Protein AF-A0A9P4MHH1-F1 (afdb_monomer)

Mean predicted aligned error: 6.47 Å

Structure (mmCIF, N/CA/C/O backbone):
data_AF-A0A9P4MHH1-F1
#
_entry.id   AF-A0A9P4MHH1-F1
#
loop_
_atom_site.group_PDB
_atom_site.id
_atom_site.type_symbol
_atom_site.label_atom_id
_atom_site.label_alt_id
_atom_site.label_comp_id
_atom_site.label_asym_id
_atom_site.label_entity_id
_atom_site.label_seq_id
_atom_site.pdbx_PDB_ins_code
_atom_site.Cartn_x
_atom_site.Cartn_y
_atom_site.Cartn_z
_atom_site.occupancy
_atom_site.B_iso_or_equiv
_atom_site.auth_seq_id
_atom_site.auth_comp_id
_atom_site.auth_asym_id
_atom_site.auth_atom_id
_atom_site.pdbx_PDB_model_num
ATOM 1 N N . MET A 1 1 ? 29.525 2.527 -22.184 1.00 48.50 1 MET A N 1
ATOM 2 C CA . MET A 1 1 ? 29.514 3.447 -21.026 1.00 48.50 1 MET A CA 1
ATOM 3 C C . MET A 1 1 ? 28.821 2.743 -19.872 1.00 48.50 1 MET A C 1
ATOM 5 O O . MET A 1 1 ? 27.748 2.197 -20.100 1.00 48.50 1 MET A O 1
ATOM 9 N N . ALA A 1 2 ? 29.435 2.686 -18.688 1.00 67.06 2 ALA A N 1
ATOM 10 C CA . ALA A 1 2 ? 28.769 2.149 -17.503 1.00 67.06 2 ALA A CA 1
ATOM 11 C C . ALA A 1 2 ? 27.578 3.050 -17.140 1.00 67.06 2 ALA A C 1
ATOM 13 O O . ALA A 1 2 ? 27.697 4.274 -17.161 1.00 67.06 2 ALA A O 1
ATOM 14 N N . GLU A 1 3 ? 26.418 2.456 -16.872 1.00 74.56 3 GLU A N 1
ATOM 15 C CA . GLU A 1 3 ? 25.237 3.205 -16.444 1.00 74.56 3 GLU A CA 1
ATOM 16 C C . GLU A 1 3 ? 25.478 3.774 -15.039 1.00 74.56 3 GLU A C 1
ATOM 18 O O . GLU A 1 3 ? 25.952 3.048 -14.162 1.00 74.56 3 GLU A O 1
ATOM 23 N N . SER A 1 4 ? 25.179 5.061 -14.829 1.00 86.69 4 SER A N 1
ATOM 24 C CA . SER A 1 4 ? 25.420 5.716 -13.540 1.00 86.69 4 SER A CA 1
ATOM 25 C C . SER A 1 4 ? 24.615 5.056 -12.421 1.00 86.69 4 SER A C 1
ATOM 27 O O . SER A 1 4 ? 23.514 4.544 -12.639 1.00 86.69 4 SER A O 1
ATOM 29 N N . ILE A 1 5 ? 25.145 5.102 -11.199 1.00 86.81 5 ILE A N 1
ATOM 30 C CA . ILE A 1 5 ? 24.489 4.502 -10.032 1.00 86.81 5 ILE A CA 1
ATOM 31 C C . ILE A 1 5 ? 23.071 5.052 -9.822 1.00 86.81 5 ILE A C 1
ATOM 33 O O . ILE A 1 5 ? 22.152 4.294 -9.535 1.00 86.81 5 ILE A O 1
ATOM 37 N N . GLY A 1 6 ? 22.855 6.347 -10.084 1.00 85.81 6 GLY A N 1
ATOM 38 C CA . GLY A 1 6 ? 21.534 6.972 -9.988 1.00 85.81 6 GLY A CA 1
ATOM 39 C C . GLY A 1 6 ? 20.506 6.367 -10.949 1.00 85.81 6 GLY A C 1
ATOM 40 O O . GLY A 1 6 ? 19.352 6.178 -10.579 1.00 85.81 6 GLY A O 1
ATOM 41 N N . LEU A 1 7 ? 20.919 5.990 -12.161 1.00 84.81 7 LEU A N 1
ATOM 42 C CA . LEU A 1 7 ? 20.032 5.347 -13.134 1.00 84.81 7 LEU A CA 1
ATOM 43 C C . LEU A 1 7 ? 19.712 3.898 -12.762 1.00 84.81 7 LEU A C 1
ATOM 45 O O . LEU A 1 7 ? 18.592 3.441 -12.987 1.00 84.81 7 LEU A O 1
ATOM 49 N N . GLN A 1 8 ? 20.666 3.189 -12.159 1.00 86.50 8 GLN A N 1
ATOM 50 C CA . GLN A 1 8 ? 20.427 1.849 -11.622 1.00 86.50 8 GLN A CA 1
ATOM 51 C C . GLN A 1 8 ? 19.454 1.897 -10.436 1.00 86.50 8 GLN A C 1
ATOM 53 O O . GLN A 1 8 ? 18.507 1.116 -10.387 1.00 86.50 8 GLN A O 1
ATOM 58 N N . LEU A 1 9 ? 19.618 2.869 -9.533 1.00 88.25 9 LEU A N 1
ATOM 59 C CA . LEU A 1 9 ? 18.693 3.086 -8.419 1.00 88.25 9 LEU A CA 1
ATOM 60 C C . LEU A 1 9 ? 17.287 3.446 -8.910 1.00 88.25 9 LEU A C 1
ATOM 62 O O . LEU A 1 9 ? 16.313 2.879 -8.424 1.00 88.25 9 LEU A O 1
ATOM 66 N N . LEU A 1 10 ? 17.165 4.310 -9.924 1.00 89.31 10 LEU A N 1
ATOM 67 C CA . LEU A 1 10 ? 15.868 4.671 -10.504 1.00 89.31 10 LEU A CA 1
ATOM 68 C C . LEU A 1 10 ? 15.141 3.464 -11.124 1.00 89.31 10 LEU A C 1
ATOM 70 O O . LEU A 1 10 ? 13.918 3.383 -11.042 1.00 89.31 10 LEU A O 1
ATOM 74 N N . LYS A 1 11 ? 15.872 2.496 -11.697 1.00 91.19 11 LYS A N 1
ATOM 75 C CA . LYS A 1 11 ? 15.290 1.238 -12.202 1.00 91.19 11 LYS A CA 1
ATOM 76 C C . LYS A 1 11 ? 14.674 0.380 -11.109 1.00 91.19 11 LYS A C 1
ATOM 78 O O . LYS A 1 11 ? 13.638 -0.242 -11.342 1.00 91.19 11 LYS A O 1
ATOM 83 N N . LEU A 1 12 ? 15.312 0.334 -9.947 1.00 95.50 12 LEU A N 1
ATOM 84 C CA . LEU A 1 12 ? 14.878 -0.501 -8.833 1.00 95.50 12 LEU A CA 1
ATOM 85 C C . LEU A 1 12 ? 13.866 0.206 -7.931 1.00 95.50 12 LEU A C 1
ATOM 87 O O . LEU A 1 12 ? 13.114 -0.465 -7.233 1.00 95.50 12 LEU A O 1
ATOM 91 N N . MET A 1 13 ? 13.801 1.537 -7.967 1.00 95.75 13 MET A N 1
ATOM 92 C CA . MET A 1 13 ? 12.965 2.323 -7.060 1.00 95.75 13 MET A CA 1
ATOM 93 C C . MET A 1 13 ? 11.474 1.936 -7.063 1.00 95.75 13 MET A C 1
ATOM 95 O O . MET A 1 13 ? 10.921 1.789 -5.970 1.00 95.75 13 MET A O 1
ATOM 99 N N . PRO A 1 14 ? 10.813 1.689 -8.216 1.00 96.94 14 PRO A N 1
ATOM 100 C CA . PRO A 1 14 ? 9.412 1.264 -8.218 1.00 96.94 14 PRO A CA 1
ATOM 101 C C . PRO A 1 14 ? 9.213 -0.086 -7.522 1.00 96.94 14 PRO A C 1
ATOM 103 O O . PRO A 1 14 ? 8.252 -0.269 -6.783 1.00 96.94 14 PRO A O 1
ATOM 106 N N . LEU A 1 15 ? 10.159 -1.015 -7.706 1.00 97.94 15 LEU A N 1
ATOM 107 C CA . LEU A 1 15 ? 10.136 -2.319 -7.048 1.00 97.94 15 LEU A CA 1
ATOM 108 C C . LEU A 1 15 ? 10.360 -2.174 -5.541 1.00 97.94 15 LEU A C 1
ATOM 110 O O . LEU A 1 15 ? 9.550 -2.665 -4.769 1.00 97.94 15 LEU A O 1
ATOM 114 N N . ILE A 1 16 ? 11.417 -1.468 -5.124 1.00 96.75 16 ILE A N 1
ATOM 115 C CA . ILE A 1 16 ? 11.758 -1.278 -3.705 1.00 96.75 16 ILE A CA 1
ATOM 116 C C . ILE A 1 16 ? 10.587 -0.638 -2.957 1.00 96.75 16 ILE A C 1
ATOM 118 O O . ILE A 1 16 ? 10.146 -1.158 -1.936 1.00 96.75 16 ILE A O 1
ATOM 122 N N . SER A 1 17 ? 10.053 0.464 -3.483 1.00 96.50 17 SER A N 1
ATOM 123 C CA . SER A 1 17 ? 8.935 1.167 -2.849 1.00 96.50 17 SER A CA 1
ATOM 124 C C . SER A 1 17 ? 7.648 0.333 -2.835 1.00 96.50 17 SER A C 1
ATOM 126 O O . SER A 1 17 ? 6.951 0.316 -1.823 1.00 96.50 17 SER A O 1
ATOM 128 N N . SER A 1 18 ? 7.365 -0.441 -3.889 1.00 97.31 18 SER A N 1
ATOM 129 C CA . SER A 1 18 ? 6.238 -1.382 -3.893 1.00 97.31 18 SER A CA 1
ATOM 130 C C . SER A 1 18 ? 6.411 -2.529 -2.891 1.00 97.31 18 SER A C 1
ATOM 132 O O . SER A 1 18 ? 5.425 -2.946 -2.291 1.00 97.31 18 SER A O 1
ATOM 134 N N . THR A 1 19 ? 7.634 -3.024 -2.674 1.00 97.75 19 THR A N 1
ATOM 135 C CA . THR A 1 19 ? 7.933 -4.025 -1.636 1.00 97.75 19 THR A CA 1
ATOM 136 C C . THR A 1 19 ? 7.676 -3.461 -0.244 1.00 97.75 19 THR A C 1
ATOM 138 O O . THR A 1 19 ? 7.029 -4.116 0.566 1.00 97.75 19 THR A O 1
ATOM 141 N N . VAL A 1 20 ? 8.141 -2.236 0.029 1.00 96.06 20 VAL A N 1
ATOM 142 C CA . VAL A 1 20 ? 7.897 -1.559 1.314 1.00 96.06 20 VAL A CA 1
ATOM 143 C C . VAL A 1 20 ? 6.396 -1.380 1.554 1.00 96.06 20 VAL A C 1
ATOM 145 O O . VAL A 1 20 ? 5.923 -1.654 2.653 1.00 96.06 20 VAL A O 1
ATOM 148 N N . ASN A 1 21 ? 5.629 -0.996 0.529 1.00 95.56 21 ASN A N 1
ATOM 149 C CA . ASN A 1 21 ? 4.173 -0.875 0.646 1.00 95.56 21 ASN A CA 1
ATOM 150 C C . ASN A 1 21 ? 3.485 -2.223 0.910 1.00 95.56 21 ASN A C 1
ATOM 152 O O . ASN A 1 21 ? 2.554 -2.272 1.709 1.00 95.56 21 ASN A O 1
ATOM 156 N N . LEU A 1 22 ? 3.941 -3.317 0.289 1.00 96.31 22 LEU A N 1
ATOM 157 C CA . LEU A 1 22 ? 3.415 -4.657 0.576 1.00 96.31 22 LEU A CA 1
ATOM 158 C C . LEU A 1 22 ? 3.752 -5.128 1.990 1.00 96.31 22 LEU A C 1
ATOM 160 O O . LEU A 1 22 ? 2.892 -5.704 2.652 1.00 96.31 22 LEU A O 1
ATOM 164 N N . GLN A 1 23 ? 4.974 -4.867 2.462 1.00 96.69 23 GLN A N 1
ATOM 165 C CA . GLN A 1 23 ? 5.347 -5.170 3.841 1.00 96.69 23 GLN A CA 1
ATOM 166 C C . GLN A 1 23 ? 4.447 -4.406 4.811 1.00 96.69 23 GLN A C 1
ATOM 168 O O . GLN A 1 23 ? 3.854 -5.012 5.694 1.00 96.69 23 GLN A O 1
ATOM 173 N N . PHE A 1 24 ? 4.264 -3.103 4.586 1.00 94.38 24 PHE A N 1
ATOM 174 C CA . PHE A 1 24 ? 3.372 -2.285 5.401 1.00 94.38 24 PHE A CA 1
ATOM 175 C C . PHE A 1 24 ? 1.932 -2.817 5.389 1.00 94.38 24 PHE A C 1
ATOM 177 O O . PHE A 1 24 ? 1.316 -2.942 6.442 1.00 94.38 24 PHE A O 1
ATOM 184 N N . ALA A 1 25 ? 1.418 -3.219 4.222 1.00 94.75 25 ALA A N 1
ATOM 185 C CA . ALA A 1 25 ? 0.093 -3.821 4.119 1.00 94.75 25 ALA A CA 1
ATOM 186 C C . ALA A 1 25 ? -0.018 -5.148 4.896 1.00 94.75 25 ALA A C 1
ATOM 188 O O . ALA A 1 25 ? -1.058 -5.418 5.497 1.00 94.75 25 ALA A O 1
ATOM 189 N N . SER A 1 26 ? 1.038 -5.965 4.907 1.00 96.50 26 SER A N 1
ATOM 190 C CA . SER A 1 26 ? 1.114 -7.201 5.697 1.00 96.50 26 SER A CA 1
ATOM 191 C C . SER A 1 26 ? 1.162 -6.922 7.203 1.00 96.50 26 SER A C 1
ATOM 193 O O . SER A 1 26 ? 0.499 -7.606 7.985 1.00 96.50 26 SER A O 1
ATOM 195 N N . ASP A 1 27 ? 1.915 -5.906 7.619 1.00 95.44 27 ASP A N 1
ATOM 196 C CA . ASP A 1 27 ? 2.00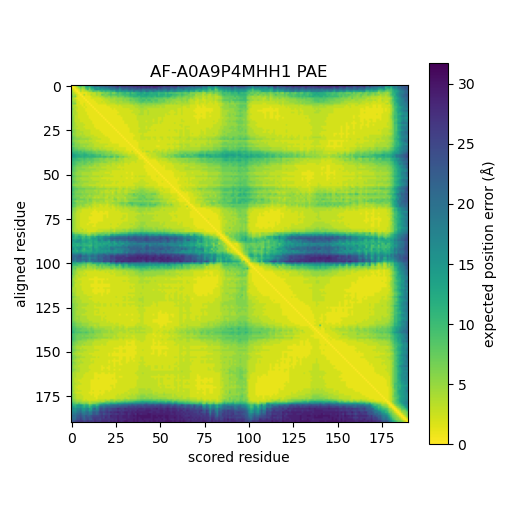1 -5.485 9.020 1.00 95.44 27 ASP A CA 1
ATOM 197 C C . ASP A 1 27 ? 0.649 -4.952 9.511 1.00 95.44 27 ASP A C 1
ATOM 199 O O . ASP A 1 27 ? 0.195 -5.299 10.600 1.00 95.44 27 ASP A O 1
ATOM 203 N N . GLU A 1 28 ? -0.048 -4.174 8.679 1.00 95.25 28 GLU A N 1
ATOM 204 C CA . GLU A 1 28 ? -1.404 -3.713 8.964 1.00 95.25 28 GLU A CA 1
ATOM 205 C C . GLU A 1 28 ? -2.374 -4.882 9.174 1.00 95.25 28 GLU A C 1
ATOM 207 O O . GLU A 1 28 ? -3.130 -4.871 10.141 1.00 95.25 28 GLU A O 1
ATOM 212 N N . ILE A 1 29 ? -2.332 -5.928 8.341 1.00 96.19 29 ILE A N 1
ATOM 213 C CA . ILE A 1 29 ? -3.179 -7.113 8.556 1.00 96.19 29 ILE A CA 1
ATOM 214 C C . ILE A 1 29 ? -2.914 -7.711 9.940 1.00 96.19 29 ILE A C 1
ATOM 216 O O . ILE A 1 29 ? -3.864 -7.966 10.677 1.00 96.19 29 ILE A O 1
ATOM 220 N N . GLN A 1 30 ? -1.650 -7.889 10.323 1.00 95.00 30 GLN A N 1
ATOM 221 C CA . GLN A 1 30 ? -1.293 -8.472 11.619 1.00 95.00 30 GLN A CA 1
ATOM 222 C C . GLN A 1 30 ? -1.762 -7.604 12.794 1.00 95.00 30 GLN A C 1
ATOM 224 O O . GLN A 1 30 ? -2.404 -8.104 13.717 1.00 95.00 30 GLN A O 1
ATOM 229 N N . PHE A 1 31 ? -1.493 -6.296 12.756 1.00 94.12 31 PHE A N 1
ATOM 230 C CA . PHE A 1 31 ? -1.861 -5.396 13.850 1.00 94.12 31 PHE A CA 1
ATOM 231 C C . PHE A 1 31 ? -3.370 -5.202 13.973 1.00 94.12 31 PHE A C 1
ATOM 233 O O . PHE A 1 31 ? -3.893 -5.150 15.086 1.00 94.12 31 PHE A O 1
ATOM 240 N N . PHE A 1 32 ? -4.080 -5.089 12.850 1.00 96.25 32 PHE A N 1
ATOM 241 C CA . PHE A 1 32 ? -5.515 -4.835 12.872 1.00 96.25 32 PHE A CA 1
ATOM 242 C C . PHE A 1 32 ? -6.336 -6.094 13.168 1.00 96.25 32 PHE A C 1
ATOM 244 O O . PHE A 1 32 ? -7.354 -5.983 13.850 1.00 96.25 32 PHE A O 1
ATOM 251 N N . SER A 1 33 ? -5.888 -7.284 12.750 1.00 96.75 33 SER A N 1
ATOM 252 C CA . SER A 1 33 ? -6.610 -8.542 13.030 1.00 96.75 33 SER A CA 1
ATOM 253 C C . SER A 1 33 ? -6.682 -8.846 14.529 1.00 96.75 33 SER A C 1
ATOM 255 O O . SER A 1 33 ? -7.711 -9.313 15.018 1.00 96.75 33 SER A O 1
ATOM 257 N N . ALA A 1 34 ? -5.663 -8.444 15.297 1.00 95.00 34 ALA A N 1
ATOM 258 C CA . ALA A 1 34 ? -5.677 -8.561 16.754 1.00 95.00 34 ALA A CA 1
ATOM 259 C C . ALA A 1 34 ? -6.861 -7.820 17.410 1.00 95.00 34 ALA A C 1
ATOM 261 O O . ALA A 1 34 ? -7.334 -8.241 18.462 1.00 95.00 34 ALA A O 1
ATOM 262 N N . TRP A 1 35 ? -7.388 -6.751 16.796 1.00 95.50 35 TRP A N 1
ATOM 263 C CA . TRP A 1 35 ? -8.571 -6.047 17.309 1.00 95.50 35 TRP A CA 1
ATOM 264 C C . TRP A 1 35 ? -9.884 -6.798 17.049 1.00 95.50 35 TRP A C 1
ATOM 266 O O . TRP A 1 35 ? -10.864 -6.579 17.761 1.00 95.50 35 TRP A O 1
ATOM 276 N N . THR A 1 36 ? -9.927 -7.663 16.037 1.00 94.62 36 THR A N 1
ATOM 277 C CA . THR A 1 36 ? -11.133 -8.413 15.650 1.00 94.62 36 THR A CA 1
ATOM 278 C C . THR A 1 36 ? -11.181 -9.819 16.233 1.00 94.62 36 THR A C 1
ATOM 280 O O . THR A 1 36 ? -12.258 -10.393 16.344 1.00 94.62 36 THR A O 1
ATOM 283 N N . GLU A 1 37 ? -10.032 -10.364 16.627 1.00 93.69 37 GLU A N 1
ATOM 284 C CA . GLU A 1 37 ? -9.895 -11.724 17.165 1.00 93.69 37 GLU A CA 1
ATOM 285 C C . GLU A 1 37 ? -10.015 -11.788 18.698 1.00 93.69 37 GLU A C 1
ATOM 287 O O . GLU A 1 37 ? -9.927 -12.862 19.292 1.00 93.69 37 GLU A O 1
ATOM 292 N N . MET A 1 38 ? -10.221 -10.648 19.365 1.00 92.69 38 MET A N 1
ATOM 293 C CA . MET A 1 38 ? -10.363 -10.612 20.821 1.00 92.69 38 MET A CA 1
ATOM 294 C C . MET A 1 38 ? -11.623 -11.343 21.315 1.00 92.69 38 MET A C 1
ATOM 296 O O . MET A 1 38 ? -12.678 -11.254 20.682 1.00 92.69 38 MET A O 1
ATOM 300 N N . PRO A 1 39 ? -11.559 -11.965 22.509 1.00 92.38 39 PRO A N 1
ATOM 301 C CA . PRO A 1 39 ? -12.731 -12.492 23.200 1.00 92.38 39 PRO A CA 1
ATOM 302 C C . PRO A 1 39 ? -13.837 -11.442 23.394 1.00 92.38 39 PRO A C 1
ATOM 304 O O . PRO A 1 39 ? -13.567 -10.265 23.653 1.00 92.38 39 PRO A O 1
ATOM 307 N N . GLN A 1 40 ? -15.097 -11.882 23.311 1.00 86.38 40 GLN A N 1
ATOM 308 C CA . GLN A 1 40 ? -16.274 -11.003 23.337 1.00 86.38 40 GLN A CA 1
ATOM 309 C C . GLN A 1 40 ? -16.388 -10.169 24.627 1.00 86.38 40 GLN A C 1
ATOM 311 O O . GLN A 1 40 ? -16.849 -9.026 24.598 1.00 86.38 40 GLN A O 1
ATOM 316 N N . ASP A 1 41 ? -15.932 -10.705 25.760 1.00 90.25 41 ASP A N 1
ATOM 317 C CA . ASP A 1 41 ? -15.900 -10.018 27.057 1.00 90.25 41 ASP A CA 1
ATOM 318 C C . ASP A 1 41 ? -14.896 -8.849 27.092 1.00 90.25 41 ASP A C 1
ATOM 320 O O . ASP A 1 41 ? -15.052 -7.916 27.884 1.00 90.25 41 ASP A O 1
ATOM 324 N N . GLN A 1 42 ? -13.896 -8.846 26.205 1.00 92.38 42 GLN A N 1
ATOM 325 C CA . GLN A 1 42 ? -12.913 -7.765 26.078 1.00 92.38 42 GLN A CA 1
ATOM 326 C C . GLN A 1 42 ? -13.302 -6.724 25.020 1.00 92.38 42 GLN A C 1
ATOM 328 O O . GLN A 1 42 ? -12.817 -5.589 25.074 1.00 92.38 42 GLN A O 1
ATOM 333 N N . THR A 1 43 ? -14.217 -7.048 24.098 1.00 90.31 43 THR A N 1
ATOM 334 C CA . THR A 1 43 ? -14.641 -6.146 23.013 1.00 90.31 43 THR A CA 1
ATOM 335 C C . THR A 1 43 ? -15.155 -4.806 23.541 1.00 90.31 43 THR A C 1
ATOM 337 O O . THR A 1 43 ? -14.825 -3.758 22.990 1.00 90.31 43 THR A O 1
ATOM 340 N N . ALA A 1 44 ? -15.905 -4.802 24.648 1.00 91.38 44 ALA A N 1
ATOM 341 C CA . ALA A 1 44 ? -16.416 -3.566 25.246 1.00 91.38 44 ALA A CA 1
ATOM 342 C C . ALA A 1 44 ? -15.290 -2.610 25.683 1.00 91.38 44 ALA A C 1
ATOM 344 O O . ALA A 1 44 ? -15.387 -1.401 25.470 1.00 91.38 44 ALA A O 1
ATOM 345 N N . LYS A 1 45 ? -14.196 -3.143 26.245 1.00 93.50 45 LYS A N 1
ATOM 346 C CA . LYS A 1 45 ? -13.014 -2.350 26.621 1.00 93.50 45 LYS A CA 1
ATOM 347 C C . LYS A 1 45 ? -12.239 -1.904 25.385 1.00 93.50 45 LYS A C 1
ATOM 349 O O . LYS A 1 45 ? -11.855 -0.740 25.289 1.00 93.50 45 LYS A O 1
ATOM 354 N N . ALA A 1 46 ? -12.062 -2.799 24.416 1.00 94.56 46 ALA A N 1
ATOM 355 C CA . ALA A 1 46 ? -11.379 -2.498 23.164 1.00 94.56 46 ALA A CA 1
ATOM 356 C C . ALA A 1 46 ? -12.034 -1.339 22.403 1.00 94.56 46 ALA A C 1
ATOM 358 O O . ALA A 1 46 ? -11.340 -0.419 21.976 1.00 94.56 46 ALA A O 1
ATOM 359 N N . ARG A 1 47 ? -13.372 -1.320 22.332 1.00 95.69 47 ARG A N 1
ATOM 360 C CA . ARG A 1 47 ? -14.161 -0.231 21.734 1.00 95.69 47 ARG A CA 1
ATOM 361 C C . ARG A 1 47 ? -13.853 1.141 22.342 1.00 95.69 47 ARG A C 1
ATOM 363 O O . ARG A 1 47 ? -13.927 2.147 21.639 1.00 95.69 47 ARG A O 1
ATOM 370 N N . GLN A 1 48 ? -13.483 1.197 23.624 1.00 96.00 48 GLN A N 1
ATOM 371 C CA . GLN A 1 48 ? -13.119 2.448 24.300 1.00 96.00 48 GLN A CA 1
ATOM 372 C C . GLN A 1 48 ? -11.682 2.892 24.010 1.00 96.00 48 GLN A C 1
ATOM 374 O O . GLN A 1 48 ? -11.423 4.091 23.933 1.00 96.00 48 GLN A O 1
ATOM 379 N N . ILE A 1 49 ? -10.761 1.941 23.845 1.00 96.31 49 ILE A N 1
ATOM 380 C CA . ILE A 1 49 ? -9.325 2.204 23.674 1.00 96.31 49 ILE A CA 1
ATOM 381 C C . ILE A 1 49 ? -8.977 2.480 22.206 1.00 96.31 49 ILE A C 1
ATOM 383 O O . ILE A 1 49 ? -8.152 3.355 21.922 1.00 96.31 49 ILE A O 1
ATOM 387 N N . LEU A 1 50 ? -9.623 1.766 21.277 1.00 97.12 50 LEU A N 1
ATOM 388 C CA . LEU A 1 50 ? -9.320 1.803 19.848 1.00 97.12 50 LEU A CA 1
ATOM 389 C C . LEU A 1 50 ? -9.234 3.231 19.280 1.00 97.12 50 LEU A C 1
ATOM 391 O O . LEU A 1 50 ? -8.249 3.501 18.603 1.00 97.12 50 LEU A O 1
ATOM 395 N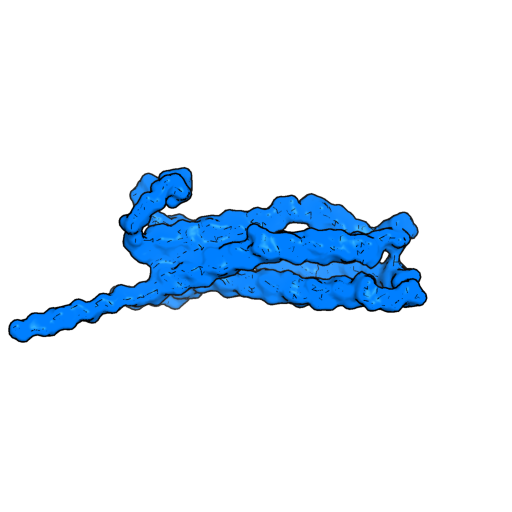 N . PRO A 1 51 ? -10.144 4.183 19.571 1.00 97.50 51 PRO A N 1
ATOM 396 C CA . PRO A 1 51 ? -10.069 5.516 18.968 1.00 97.50 51 PRO A CA 1
ATOM 397 C C . PRO A 1 51 ? -8.801 6.302 19.302 1.00 97.50 51 PRO A C 1
ATOM 399 O O . PRO A 1 51 ? -8.252 7.007 18.450 1.00 97.50 51 PRO A O 1
ATOM 402 N N . TRP A 1 52 ? -8.298 6.158 20.530 1.00 96.69 52 TRP A N 1
ATOM 403 C CA . TRP A 1 52 ? -7.058 6.808 20.948 1.00 96.69 52 TRP A CA 1
ATOM 404 C C . TRP A 1 52 ? -5.835 6.155 20.296 1.00 96.69 52 TRP A C 1
ATOM 406 O O . TRP A 1 52 ? -4.958 6.850 19.769 1.00 96.69 52 TRP A O 1
ATOM 416 N N . TRP A 1 53 ? -5.807 4.818 20.279 1.00 96.31 53 TRP A N 1
ATOM 417 C CA . TRP A 1 53 ? -4.755 4.061 19.602 1.00 96.31 53 TRP A CA 1
ATOM 418 C C . TRP A 1 53 ? -4.738 4.379 18.102 1.00 96.31 53 TRP A C 1
ATOM 420 O O . TRP A 1 53 ? -3.686 4.701 17.552 1.00 96.31 53 TRP A O 1
ATOM 430 N N . MET A 1 54 ? -5.914 4.403 17.470 1.00 96.00 54 MET A N 1
ATOM 431 C CA . MET A 1 54 ? -6.087 4.667 16.047 1.00 96.00 54 MET A CA 1
ATOM 432 C C . MET A 1 54 ? -5.628 6.072 15.677 1.00 96.00 54 MET A C 1
ATOM 434 O O . MET A 1 54 ? -4.889 6.238 14.715 1.00 96.00 54 MET A O 1
ATOM 438 N N . SER A 1 55 ? -6.003 7.087 16.458 1.00 94.69 55 SER A N 1
ATOM 439 C CA . SER A 1 55 ? -5.552 8.466 16.225 1.00 94.69 55 SER A CA 1
ATOM 440 C C . SER A 1 55 ? -4.023 8.581 16.294 1.00 94.69 55 SER A C 1
ATOM 442 O O . SER A 1 55 ? -3.397 9.235 15.459 1.00 94.69 55 SER A O 1
ATOM 444 N N . SER A 1 56 ? -3.402 7.892 17.255 1.00 94.38 56 SER A N 1
ATOM 445 C CA . SER A 1 56 ? -1.943 7.858 17.408 1.00 94.38 56 SER A CA 1
ATOM 446 C C . SER A 1 56 ? -1.249 7.114 16.263 1.00 94.38 56 SER A C 1
ATOM 448 O O . SER A 1 56 ? -0.210 7.563 15.774 1.00 94.38 56 SER A O 1
ATOM 450 N N . TYR A 1 57 ? -1.825 5.994 15.825 1.00 94.38 57 TYR A N 1
ATOM 451 C CA . TYR A 1 57 ? -1.356 5.218 14.683 1.00 94.38 57 TYR A CA 1
ATOM 452 C C . TYR A 1 57 ? -1.465 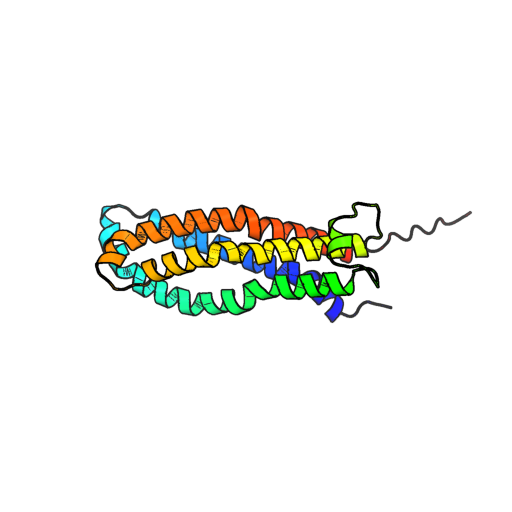6.021 13.378 1.00 94.38 57 TYR A C 1
ATOM 454 O O . TYR A 1 57 ? -0.473 6.152 12.661 1.00 94.38 57 TYR A O 1
ATOM 462 N N . LEU A 1 58 ? -2.623 6.633 13.105 1.00 91.44 58 LEU A N 1
ATOM 463 C CA . LEU A 1 58 ? -2.883 7.406 11.886 1.00 91.44 58 LEU A CA 1
ATOM 464 C C . LEU A 1 58 ? -1.891 8.553 11.704 1.00 91.44 58 LEU A C 1
ATOM 466 O O . LEU A 1 58 ? -1.355 8.718 10.613 1.00 91.44 58 LEU A O 1
ATOM 470 N N . ASN A 1 59 ? -1.569 9.285 12.772 1.00 88.94 59 ASN A N 1
ATOM 471 C CA . ASN A 1 59 ? -0.576 10.362 12.715 1.00 88.94 59 ASN A CA 1
ATOM 472 C C . ASN A 1 59 ? 0.801 9.888 12.221 1.00 88.94 59 ASN A C 1
ATOM 474 O O . ASN A 1 59 ? 1.531 10.652 11.595 1.00 88.94 59 ASN A O 1
ATOM 478 N N . ARG A 1 60 ? 1.156 8.624 12.476 1.00 89.38 60 ARG A N 1
ATOM 479 C CA . ARG A 1 60 ? 2.410 8.017 12.009 1.00 89.38 60 ARG A CA 1
ATOM 480 C C . ARG A 1 60 ? 2.251 7.412 10.616 1.00 89.38 60 ARG A C 1
ATOM 482 O O . ARG A 1 60 ? 3.108 7.614 9.761 1.00 89.38 60 ARG A O 1
ATOM 489 N N . ALA A 1 61 ? 1.138 6.725 10.372 1.00 88.62 61 ALA A N 1
ATOM 490 C CA . ALA A 1 61 ? 0.825 6.099 9.090 1.00 88.62 61 ALA A CA 1
ATOM 491 C C . ALA A 1 61 ? 0.677 7.123 7.949 1.00 88.62 61 ALA A C 1
ATOM 493 O O . ALA A 1 61 ? 0.959 6.804 6.796 1.00 88.62 61 ALA A O 1
ATOM 494 N N . LEU A 1 62 ? 0.316 8.376 8.255 1.00 86.44 62 LEU A N 1
ATOM 495 C CA . LEU A 1 62 ? 0.249 9.459 7.270 1.00 86.44 62 LEU A CA 1
ATOM 496 C C . LEU A 1 62 ? 1.563 9.653 6.505 1.00 86.44 62 LEU A C 1
ATOM 498 O O . LEU A 1 62 ? 1.522 9.895 5.302 1.00 86.44 62 LEU A O 1
ATOM 502 N N . TYR A 1 63 ? 2.723 9.489 7.146 1.00 84.56 63 TYR A N 1
ATOM 503 C CA . TYR A 1 63 ? 4.007 9.587 6.443 1.00 84.56 63 TYR A CA 1
ATOM 504 C C . TYR A 1 63 ? 4.159 8.497 5.377 1.00 84.56 63 TYR A C 1
ATOM 506 O O . TYR A 1 63 ? 4.599 8.783 4.261 1.00 84.56 63 TYR A O 1
ATOM 514 N N . GLN A 1 64 ? 3.729 7.270 5.682 1.00 86.81 64 GLN A N 1
ATOM 515 C CA . GLN A 1 64 ? 3.729 6.170 4.719 1.00 86.81 64 GLN A CA 1
ATOM 516 C C . GLN A 1 64 ? 2.769 6.448 3.556 1.00 86.81 64 GLN A C 1
ATOM 518 O O . GLN A 1 64 ? 3.116 6.213 2.402 1.00 86.81 64 GLN A O 1
ATOM 523 N N . VAL A 1 65 ? 1.588 7.004 3.831 1.00 84.81 65 VAL A N 1
ATOM 524 C CA . VAL A 1 65 ? 0.606 7.358 2.794 1.00 84.81 65 VAL A CA 1
ATOM 525 C C . VAL A 1 65 ? 1.121 8.478 1.888 1.00 84.81 65 VAL A C 1
ATOM 527 O O . VAL A 1 65 ? 0.980 8.390 0.671 1.00 84.81 65 VAL A O 1
ATOM 530 N N . LEU A 1 66 ? 1.733 9.520 2.458 1.00 86.69 66 LEU A N 1
ATOM 531 C CA . LEU A 1 66 ? 2.181 10.701 1.714 1.00 86.69 66 LEU A CA 1
ATOM 532 C C . LEU A 1 66 ? 3.447 10.450 0.889 1.00 86.69 66 LEU A C 1
ATOM 534 O O . LEU A 1 66 ? 3.619 11.066 -0.159 1.00 86.69 66 LEU A O 1
ATOM 538 N N . ILE A 1 67 ? 4.330 9.564 1.353 1.00 84.62 67 ILE A N 1
ATOM 539 C CA . ILE A 1 67 ? 5.624 9.311 0.707 1.00 84.62 67 ILE A CA 1
ATOM 540 C C . ILE A 1 67 ? 5.632 7.947 0.016 1.00 84.62 67 ILE A C 1
ATOM 542 O O . ILE A 1 67 ? 5.984 7.849 -1.158 1.00 84.62 67 ILE A O 1
ATOM 546 N N . GLY A 1 68 ? 5.229 6.894 0.724 1.00 88.31 68 GLY A N 1
ATOM 547 C CA . GLY A 1 68 ? 5.331 5.510 0.264 1.00 88.31 68 GLY A CA 1
ATOM 548 C C . GLY A 1 68 ? 4.409 5.179 -0.907 1.00 88.31 68 GLY A C 1
ATOM 549 O O . GLY A 1 68 ? 4.846 4.517 -1.847 1.00 88.31 68 GLY A O 1
ATOM 550 N N . LEU A 1 69 ? 3.163 5.664 -0.910 1.00 88.69 69 LEU A N 1
ATOM 551 C CA . LEU A 1 69 ? 2.200 5.344 -1.977 1.00 88.69 69 LEU A CA 1
ATOM 552 C C . LEU A 1 69 ? 2.468 6.082 -3.304 1.00 88.69 69 LEU A C 1
ATOM 554 O O . LEU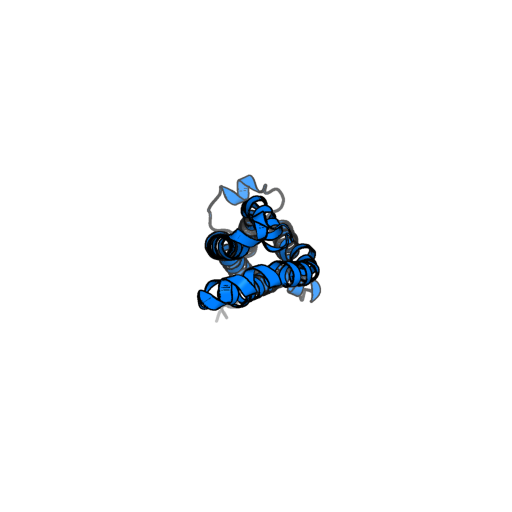 A 1 69 ? 2.383 5.443 -4.356 1.00 88.69 69 LEU A O 1
ATOM 558 N N . PRO A 1 70 ? 2.835 7.382 -3.323 1.00 94.06 70 PRO A N 1
ATOM 559 C CA . PRO A 1 70 ? 3.111 8.078 -4.581 1.00 94.06 70 PRO A CA 1
ATOM 560 C C . PRO A 1 70 ? 4.436 7.667 -5.231 1.00 94.06 70 PRO A C 1
ATOM 562 O O . PRO A 1 70 ? 4.572 7.746 -6.453 1.00 94.06 70 PRO A O 1
ATOM 565 N N . LEU A 1 71 ? 5.418 7.221 -4.442 1.00 95.25 71 LEU A N 1
ATOM 566 C CA . LEU A 1 71 ? 6.764 6.916 -4.926 1.00 95.25 71 LEU A CA 1
ATOM 567 C C . LEU A 1 71 ? 6.826 5.833 -6.027 1.00 95.25 71 LEU A C 1
ATOM 569 O O . LEU A 1 71 ? 7.441 6.112 -7.062 1.00 95.25 71 LEU A O 1
ATOM 573 N N . PRO A 1 72 ? 6.196 4.644 -5.902 1.00 96.19 72 PRO A N 1
ATOM 574 C CA . PRO A 1 72 ? 6.203 3.637 -6.968 1.00 96.19 72 PRO A CA 1
ATOM 575 C C . PRO A 1 72 ? 5.467 4.115 -8.223 1.00 96.19 72 PRO A C 1
ATOM 577 O O . PRO A 1 72 ? 5.865 3.788 -9.342 1.00 96.19 72 PRO A O 1
ATOM 580 N N . ILE A 1 73 ? 4.430 4.943 -8.061 1.00 97.12 73 ILE A N 1
ATOM 581 C CA . ILE A 1 73 ? 3.695 5.536 -9.183 1.00 97.12 73 ILE A CA 1
ATOM 582 C C . ILE A 1 73 ? 4.616 6.491 -9.942 1.00 97.12 73 ILE A C 1
ATOM 584 O O . ILE A 1 73 ? 4.848 6.299 -11.134 1.00 97.12 73 ILE A O 1
ATOM 588 N N . ALA A 1 74 ? 5.185 7.481 -9.250 1.00 96.44 74 ALA A N 1
ATOM 589 C CA . ALA A 1 74 ? 6.022 8.513 -9.854 1.00 96.44 74 ALA A CA 1
ATOM 590 C C . ALA A 1 74 ? 7.273 7.921 -10.516 1.00 96.44 74 ALA A C 1
ATOM 592 O O . ALA A 1 74 ? 7.589 8.236 -11.664 1.00 96.44 74 ALA A O 1
ATOM 593 N N . THR A 1 75 ? 7.965 7.022 -9.817 1.00 96.19 75 THR A N 1
ATOM 594 C CA . THR A 1 75 ? 9.197 6.408 -10.326 1.00 96.19 75 THR A CA 1
ATOM 595 C C . THR A 1 75 ? 8.917 5.401 -11.440 1.00 96.19 75 THR A C 1
ATOM 597 O O . THR A 1 75 ? 9.673 5.347 -12.409 1.00 96.19 75 THR A O 1
ATOM 600 N N . GLY A 1 76 ? 7.804 4.662 -11.378 1.00 96.44 76 GLY A N 1
ATOM 601 C CA . GLY A 1 76 ? 7.375 3.781 -12.464 1.00 96.44 76 GLY A CA 1
ATOM 602 C C . GLY A 1 76 ? 7.003 4.561 -13.729 1.00 96.44 76 GLY A C 1
ATOM 603 O O . GLY A 1 76 ? 7.472 4.229 -14.818 1.00 96.44 76 GLY A O 1
ATOM 604 N N . VAL A 1 77 ? 6.271 5.673 -13.598 1.00 95.38 77 VAL A N 1
ATOM 605 C CA . VAL A 1 77 ? 5.953 6.560 -14.730 1.00 95.38 77 VAL A CA 1
ATOM 606 C C . VAL A 1 77 ? 7.221 7.188 -15.311 1.00 95.38 77 VAL A C 1
ATOM 608 O O . VAL A 1 77 ? 7.383 7.209 -16.532 1.00 95.38 77 VAL A O 1
ATOM 611 N N . ALA A 1 78 ? 8.154 7.641 -14.469 1.00 94.25 78 ALA A N 1
ATOM 612 C CA . ALA A 1 78 ? 9.441 8.164 -14.928 1.00 94.25 78 ALA A CA 1
ATOM 613 C C . ALA A 1 78 ? 10.216 7.119 -15.751 1.00 94.25 78 ALA A C 1
ATOM 615 O O . ALA A 1 78 ? 10.739 7.427 -16.825 1.00 94.25 78 ALA A O 1
ATOM 616 N N . GLN A 1 79 ? 10.224 5.862 -15.301 1.00 93.88 79 GLN A N 1
ATOM 617 C CA . GLN A 1 79 ? 10.857 4.758 -16.018 1.00 93.88 79 GLN A CA 1
ATOM 618 C C . GLN A 1 79 ? 10.139 4.402 -17.321 1.00 93.88 79 GLN A C 1
ATOM 620 O O . GLN A 1 79 ? 10.800 4.158 -18.333 1.00 93.88 79 GLN A O 1
ATOM 625 N N . TYR A 1 80 ? 8.807 4.441 -17.345 1.00 92.50 80 TYR A N 1
ATOM 626 C CA . TYR A 1 80 ? 8.043 4.308 -18.582 1.00 92.50 80 TYR A CA 1
ATOM 627 C C . TYR A 1 80 ? 8.431 5.395 -19.597 1.00 92.50 80 TYR A C 1
ATOM 629 O O . TYR A 1 80 ? 8.770 5.074 -20.736 1.00 92.50 80 TYR A O 1
ATOM 637 N N . ILE A 1 81 ? 8.454 6.668 -19.185 1.00 90.44 81 ILE A N 1
ATOM 638 C CA . ILE A 1 81 ? 8.799 7.802 -20.059 1.00 90.44 81 ILE A CA 1
ATOM 639 C C . ILE A 1 81 ? 10.234 7.689 -20.586 1.00 90.44 81 ILE A C 1
ATOM 641 O O . ILE A 1 81 ? 10.480 8.002 -21.748 1.00 90.44 81 ILE A O 1
ATOM 645 N N . ARG A 1 82 ? 11.174 7.221 -19.759 1.00 89.88 82 ARG A N 1
ATOM 646 C CA . ARG A 1 82 ? 12.577 7.02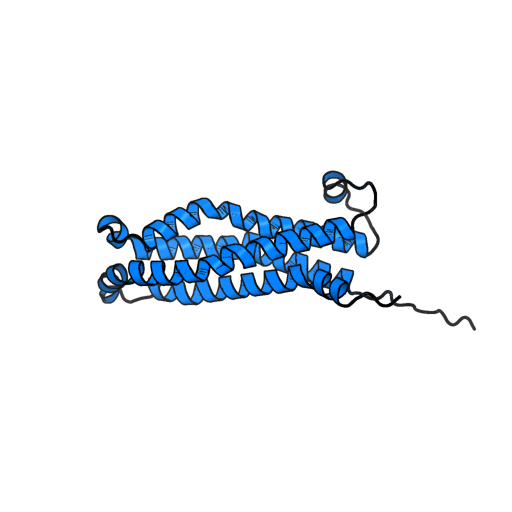9 -20.149 1.00 89.88 82 ARG A CA 1
ATOM 647 C C . ARG A 1 82 ? 12.758 5.907 -21.175 1.00 89.88 82 ARG A C 1
ATOM 649 O O . ARG A 1 82 ? 13.606 6.024 -22.053 1.00 89.88 82 ARG A O 1
ATOM 656 N N . LEU A 1 83 ? 12.028 4.802 -21.021 1.00 87.38 83 LEU A N 1
ATOM 657 C CA . LEU A 1 83 ? 12.248 3.571 -21.790 1.00 87.38 83 LEU A CA 1
ATOM 658 C C . LEU A 1 83 ? 11.306 3.412 -22.995 1.00 87.38 83 LEU A C 1
ATOM 660 O O . LEU A 1 83 ? 11.499 2.505 -23.810 1.00 87.38 83 LEU A O 1
ATOM 664 N N . ARG A 1 84 ? 10.274 4.256 -23.118 1.00 83.56 84 ARG A N 1
ATOM 665 C CA . ARG A 1 84 ? 9.355 4.230 -24.265 1.00 83.56 84 ARG A CA 1
ATOM 666 C C . ARG A 1 84 ? 10.038 4.719 -25.557 1.00 83.56 84 ARG A C 1
ATOM 668 O O . ARG A 1 84 ? 10.912 5.584 -25.496 1.00 83.56 84 ARG A O 1
ATOM 675 N N . PRO A 1 85 ? 9.633 4.210 -26.735 1.00 76.88 85 PRO A N 1
ATOM 676 C CA . PRO A 1 85 ? 10.093 4.738 -28.019 1.00 76.88 85 PRO A CA 1
ATOM 677 C C . PRO A 1 85 ? 9.764 6.228 -28.189 1.00 76.88 85 PRO A C 1
ATOM 679 O O . PRO A 1 85 ? 8.689 6.686 -27.800 1.00 76.88 85 PRO A O 1
ATOM 682 N N . ALA A 1 86 ? 10.655 6.982 -28.836 1.00 71.19 86 ALA A N 1
ATOM 683 C CA . ALA A 1 86 ? 10.364 8.360 -29.223 1.00 71.19 86 ALA A CA 1
ATOM 684 C C . ALA A 1 86 ? 9.135 8.404 -30.153 1.00 71.19 86 ALA A C 1
ATOM 686 O O . ALA A 1 86 ? 9.043 7.633 -31.108 1.00 71.19 86 ALA A O 1
ATOM 687 N N . GLY A 1 87 ? 8.174 9.282 -29.851 1.00 67.12 87 GLY A N 1
ATOM 688 C CA . GLY A 1 87 ? 6.934 9.421 -30.622 1.00 67.12 87 GLY A CA 1
ATOM 689 C C . GLY A 1 87 ? 5.847 8.373 -30.332 1.00 67.12 87 GLY A C 1
ATOM 690 O O . GLY A 1 87 ? 4.802 8.413 -30.981 1.00 67.12 87 GLY A O 1
ATOM 691 N N . SER A 1 88 ? 6.034 7.454 -29.371 1.00 66.44 88 SER A N 1
ATOM 692 C CA . SER A 1 88 ? 4.941 6.583 -28.914 1.00 66.44 88 SER A CA 1
ATOM 693 C C . SER A 1 88 ? 4.013 7.318 -27.939 1.00 66.44 88 SER A C 1
ATOM 695 O O . SER A 1 88 ? 4.449 8.080 -27.074 1.00 66.44 88 SER A O 1
ATOM 697 N N . SER A 1 89 ? 2.704 7.094 -28.079 1.00 68.81 89 SER A N 1
ATOM 698 C CA . SER A 1 89 ? 1.709 7.518 -27.092 1.00 68.81 89 SER A CA 1
ATOM 699 C C . SER A 1 89 ? 1.377 6.364 -26.148 1.00 68.81 89 SER A C 1
ATOM 701 O O . SER A 1 89 ? 1.433 5.195 -26.539 1.00 68.81 89 SER A O 1
ATOM 703 N N . VAL A 1 90 ? 0.962 6.696 -24.922 1.00 68.50 90 VAL A N 1
ATOM 704 C CA . VAL A 1 90 ? 0.489 5.726 -23.914 1.00 68.50 90 VAL A CA 1
ATOM 705 C C . VAL A 1 90 ? -0.575 4.792 -24.502 1.00 68.50 90 VAL A C 1
ATOM 707 O O . VAL A 1 90 ? -0.491 3.576 -24.349 1.00 68.50 90 VAL A O 1
ATOM 710 N N . PHE A 1 91 ? -1.521 5.350 -25.262 1.00 67.50 91 PHE A N 1
ATOM 711 C CA . PHE A 1 91 ? -2.577 4.594 -25.938 1.00 67.50 91 PHE A CA 1
ATOM 712 C C . PHE A 1 91 ? -2.040 3.589 -26.966 1.00 67.50 91 PHE A C 1
ATOM 714 O O . PHE A 1 91 ? -2.466 2.435 -26.978 1.00 67.50 91 PHE A O 1
ATOM 721 N N . ARG A 1 92 ? -1.072 3.986 -27.805 1.00 65.62 92 ARG A N 1
ATOM 722 C CA . ARG A 1 92 ? -0.440 3.068 -28.770 1.00 65.62 92 ARG A CA 1
ATOM 723 C C . ARG A 1 92 ? 0.351 1.962 -28.079 1.00 65.62 92 ARG A C 1
ATOM 725 O O . ARG A 1 92 ? 0.402 0.841 -28.584 1.00 65.62 92 ARG A O 1
ATOM 732 N N . ASP A 1 93 ? 0.985 2.268 -26.951 1.00 64.38 93 ASP A N 1
ATOM 733 C CA . ASP A 1 93 ? 1.784 1.293 -26.217 1.00 64.38 93 ASP A CA 1
ATOM 734 C C . ASP A 1 93 ? 0.932 0.260 -25.479 1.00 64.38 93 ASP A C 1
ATOM 736 O O . ASP A 1 93 ? 1.365 -0.890 -25.414 1.00 64.38 93 ASP A O 1
ATOM 740 N N . LEU A 1 94 ? -0.261 0.637 -25.007 1.00 64.12 94 LEU A N 1
ATOM 741 C CA . LEU A 1 94 ? -1.237 -0.273 -24.398 1.00 64.12 94 LEU A CA 1
ATOM 742 C C . LEU A 1 94 ? -1.934 -1.181 -25.427 1.00 64.12 94 LEU A C 1
ATOM 744 O O . LEU A 1 94 ? -2.139 -2.357 -25.148 1.00 64.12 94 LEU A O 1
ATOM 748 N N . LEU A 1 95 ? -2.270 -0.664 -26.616 1.00 63.38 95 LEU A N 1
ATOM 749 C CA . LEU A 1 95 ? -3.079 -1.391 -27.611 1.00 63.38 95 LEU A CA 1
ATOM 750 C C . LEU A 1 95 ? -2.283 -2.326 -28.537 1.00 63.38 95 LEU A C 1
ATOM 752 O O . LEU A 1 95 ? -2.844 -3.275 -29.077 1.00 63.38 95 LEU A O 1
ATOM 756 N N . LEU A 1 96 ? -0.989 -2.078 -28.761 1.00 59.03 96 LEU A N 1
ATOM 757 C CA . LEU A 1 96 ? -0.208 -2.835 -29.749 1.00 59.03 96 LEU A CA 1
ATOM 758 C C . LEU A 1 96 ? 0.648 -3.928 -29.095 1.00 59.03 96 LEU A C 1
ATOM 760 O O . LEU A 1 96 ? 1.804 -3.692 -28.738 1.00 59.03 96 LEU A O 1
AT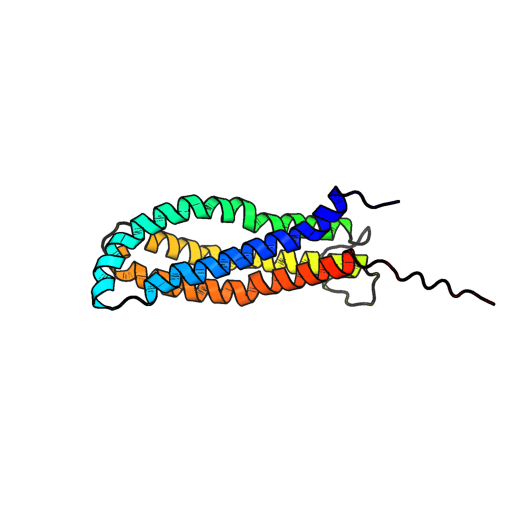OM 764 N N . TYR A 1 97 ? 0.123 -5.145 -28.969 1.00 51.06 97 TYR A N 1
ATOM 765 C CA . TYR A 1 97 ? 0.920 -6.312 -28.574 1.00 51.06 97 TYR A CA 1
ATOM 766 C C . TYR A 1 97 ? 1.806 -6.762 -29.750 1.00 51.06 97 TYR A C 1
ATOM 768 O O . TYR A 1 97 ? 1.315 -7.000 -30.848 1.00 51.06 97 TYR A O 1
ATOM 776 N N . GLY A 1 98 ? 3.122 -6.839 -29.552 1.00 54.34 98 GLY A N 1
ATOM 777 C CA . GLY A 1 98 ? 4.060 -7.269 -30.590 1.00 54.34 98 GLY A CA 1
ATOM 778 C C . GLY A 1 98 ? 5.480 -7.425 -30.041 1.00 54.34 98 GLY A C 1
ATOM 779 O O . GLY A 1 98 ? 5.801 -6.772 -29.040 1.00 54.34 98 GLY A O 1
ATOM 780 N N . PRO A 1 99 ? 6.322 -8.279 -30.656 1.00 49.19 99 PRO A N 1
ATOM 781 C CA . PRO A 1 99 ? 7.696 -8.495 -30.223 1.00 49.19 99 PRO A CA 1
ATOM 782 C C . PRO A 1 99 ? 8.476 -7.189 -30.376 1.00 49.19 99 PRO A C 1
ATOM 784 O O . PRO A 1 99 ? 8.645 -6.653 -31.469 1.00 49.19 99 PRO A O 1
ATOM 787 N N . ARG A 1 100 ? 8.895 -6.638 -29.243 1.00 62.66 100 ARG A N 1
ATOM 788 C CA . ARG A 1 100 ? 9.605 -5.365 -29.136 1.00 62.66 100 ARG A CA 1
ATOM 789 C C . ARG A 1 100 ? 10.858 -5.575 -28.292 1.00 62.66 100 ARG A C 1
ATOM 791 O O . ARG A 1 100 ? 10.909 -6.494 -27.475 1.00 62.66 100 ARG A O 1
ATOM 798 N N . GLY A 1 101 ? 11.869 -4.724 -28.477 1.00 71.38 101 GLY A N 1
ATOM 799 C CA . GLY A 1 101 ? 13.122 -4.803 -27.716 1.00 71.38 101 GLY A CA 1
ATOM 800 C C . GLY A 1 101 ? 12.897 -4.801 -26.195 1.00 71.38 101 GLY A C 1
ATOM 801 O O . GLY A 1 101 ? 11.884 -4.294 -25.703 1.00 71.38 101 GLY A O 1
ATOM 802 N N . SER A 1 102 ? 13.853 -5.345 -25.437 1.00 77.94 102 SER A N 1
ATOM 803 C CA . SER A 1 102 ? 13.759 -5.518 -23.974 1.00 77.94 102 SER A CA 1
ATOM 804 C C . SER A 1 102 ? 13.359 -4.236 -23.231 1.00 77.94 102 SER A C 1
ATOM 806 O O . SER A 1 102 ? 12.498 -4.280 -22.356 1.00 77.94 102 SER A O 1
ATOM 808 N N . GLN A 1 103 ? 13.886 -3.078 -23.639 1.00 80.94 103 GLN A N 1
ATOM 809 C CA . GLN A 1 103 ? 13.569 -1.777 -23.029 1.00 80.94 103 GLN A CA 1
ATOM 810 C C . GLN A 1 103 ? 12.091 -1.382 -23.168 1.00 80.94 103 GLN A C 1
ATOM 812 O O . GLN A 1 103 ? 11.476 -0.910 -22.217 1.00 80.94 103 GLN A O 1
ATOM 817 N N . GLN A 1 104 ? 11.493 -1.625 -24.335 1.00 81.94 104 GLN A N 1
ATOM 818 C CA . GLN A 1 104 ? 10.087 -1.298 -24.603 1.00 81.94 104 GLN A CA 1
ATOM 819 C C . GLN A 1 104 ? 9.147 -2.262 -23.876 1.00 81.94 104 GLN A C 1
ATOM 821 O O . GLN A 1 104 ? 8.047 -1.899 -23.471 1.00 81.94 104 GLN A O 1
ATOM 826 N N . THR A 1 105 ? 9.587 -3.506 -23.693 1.00 85.69 105 THR A N 1
ATOM 827 C CA . THR A 1 105 ? 8.865 -4.463 -22.858 1.00 85.69 105 THR A CA 1
ATOM 828 C C . THR A 1 105 ? 8.918 -4.029 -21.393 1.00 85.69 105 THR A C 1
ATOM 830 O O . THR A 1 105 ? 7.878 -3.977 -20.743 1.00 85.69 105 THR A O 1
ATOM 833 N N . ALA A 1 106 ? 10.092 -3.643 -20.880 1.00 90.44 106 ALA A N 1
ATOM 834 C CA . ALA A 1 106 ? 10.239 -3.141 -19.514 1.00 90.44 106 ALA A CA 1
ATOM 835 C C . ALA A 1 106 ? 9.403 -1.876 -19.257 1.00 90.44 106 ALA A C 1
ATOM 837 O O . ALA A 1 106 ? 8.743 -1.790 -18.224 1.00 90.44 106 ALA A O 1
ATOM 838 N N . SER A 1 107 ? 9.370 -0.925 -20.200 1.00 91.06 107 SER A N 1
ATOM 839 C CA . SER A 1 107 ? 8.592 0.316 -20.057 1.00 91.06 107 SER A CA 1
ATOM 840 C C . SER A 1 107 ? 7.101 0.047 -19.829 1.00 91.06 107 SER A C 1
ATOM 842 O O . SER A 1 107 ? 6.486 0.670 -18.965 1.00 91.06 107 SER A O 1
ATOM 844 N N . ARG A 1 108 ? 6.526 -0.928 -20.541 1.00 89.12 108 ARG A N 1
ATOM 845 C CA . ARG A 1 108 ? 5.123 -1.343 -20.384 1.00 89.12 108 ARG A CA 1
ATOM 846 C C . ARG A 1 108 ? 4.841 -1.950 -19.020 1.00 89.12 108 ARG A C 1
ATOM 848 O O . ARG A 1 108 ? 3.804 -1.652 -18.440 1.00 89.12 108 ARG A O 1
ATOM 855 N N . TRP A 1 109 ? 5.757 -2.765 -18.503 1.00 93.62 109 TRP A N 1
ATOM 856 C CA . TRP A 1 109 ? 5.633 -3.325 -17.157 1.00 93.62 109 TRP A CA 1
ATOM 857 C C . TRP A 1 109 ? 5.720 -2.245 -16.079 1.00 93.62 109 TRP A C 1
ATOM 859 O O . TRP A 1 109 ? 4.935 -2.282 -15.137 1.00 93.62 109 TRP A O 1
ATOM 869 N N . TYR A 1 110 ? 6.589 -1.241 -16.246 1.00 95.88 110 TYR A N 1
ATOM 870 C CA . TYR A 1 110 ? 6.594 -0.074 -15.359 1.00 95.88 110 TYR A CA 1
ATOM 871 C C . TYR A 1 110 ? 5.263 0.684 -15.408 1.00 95.88 110 TYR A C 1
ATOM 873 O O . TYR A 1 110 ? 4.706 0.991 -14.361 1.00 95.88 110 TYR A O 1
ATOM 881 N N . LEU A 1 111 ? 4.713 0.931 -16.601 1.00 95.00 111 LEU A N 1
ATOM 882 C CA . LEU A 1 111 ? 3.426 1.615 -16.744 1.00 95.00 111 LEU A CA 1
ATOM 883 C C . LEU A 1 111 ? 2.266 0.816 -16.130 1.00 95.00 111 LEU A C 1
ATOM 885 O O . LEU A 1 111 ? 1.447 1.384 -15.413 1.00 95.00 111 LEU A O 1
ATOM 889 N N . ALA A 1 112 ? 2.203 -0.492 -16.392 1.00 95.44 112 ALA A N 1
ATOM 890 C CA . ALA A 1 112 ? 1.190 -1.375 -15.822 1.00 95.44 112 ALA A CA 1
ATOM 891 C C . ALA A 1 112 ? 1.283 -1.415 -14.289 1.00 95.44 112 ALA A C 1
ATOM 893 O O . ALA A 1 112 ? 0.267 -1.288 -13.610 1.00 95.44 112 ALA A O 1
ATOM 894 N N . GLY A 1 113 ? 2.499 -1.506 -13.739 1.00 97.38 113 GLY A N 1
ATOM 895 C CA . GLY A 1 113 ? 2.722 -1.435 -12.296 1.00 97.38 113 GLY A CA 1
ATOM 896 C C . GLY A 1 113 ? 2.250 -0.110 -11.700 1.00 97.38 113 GLY A C 1
ATOM 897 O O . GLY A 1 113 ? 1.542 -0.109 -10.697 1.00 97.38 113 GLY A O 1
ATOM 898 N N . SER A 1 114 ? 2.555 1.019 -12.351 1.00 97.94 114 SER A N 1
ATOM 899 C CA . SER A 1 114 ? 2.075 2.340 -11.925 1.00 97.94 114 SER A CA 1
ATOM 900 C C . SER A 1 114 ? 0.553 2.458 -11.982 1.00 97.94 114 SER A C 1
ATOM 902 O O . SER A 1 114 ? -0.032 3.083 -11.103 1.00 97.94 114 SER A O 1
ATOM 904 N N . PHE A 1 115 ? -0.094 1.848 -12.978 1.00 97.12 115 PHE A N 1
ATOM 905 C CA . PHE A 1 115 ? -1.553 1.793 -13.062 1.00 97.12 115 PHE A CA 1
ATOM 906 C C . PHE A 1 115 ? -2.160 1.026 -11.880 1.00 97.12 115 PHE A C 1
ATOM 908 O O . PHE A 1 115 ? -3.055 1.546 -11.219 1.00 97.12 115 PHE A O 1
ATOM 915 N N . PHE A 1 116 ? -1.653 -0.169 -11.567 1.00 98.06 116 PHE A N 1
A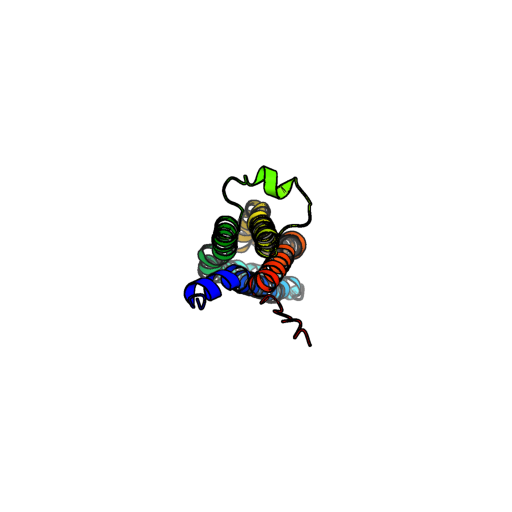TOM 916 C CA . PHE A 1 116 ? -2.135 -0.939 -10.417 1.00 98.06 116 PHE A CA 1
ATOM 917 C C . PHE A 1 116 ? -1.849 -0.235 -9.084 1.00 98.06 116 PHE A C 1
ATOM 919 O O . PHE A 1 116 ? -2.728 -0.170 -8.230 1.00 98.06 116 PHE A O 1
ATOM 926 N N . ALA A 1 117 ? -0.672 0.377 -8.931 1.00 97.44 117 ALA A N 1
ATOM 927 C CA . ALA A 1 117 ? -0.347 1.178 -7.752 1.00 97.44 117 ALA A CA 1
ATOM 928 C C . ALA A 1 117 ? -1.290 2.386 -7.601 1.00 97.44 117 ALA A C 1
ATOM 930 O O . ALA A 1 117 ? -1.680 2.730 -6.491 1.00 97.44 117 ALA A O 1
ATOM 931 N N . LEU A 1 118 ? -1.715 3.006 -8.707 1.00 97.06 118 LEU A N 1
ATOM 932 C CA . LEU A 1 118 ? -2.725 4.065 -8.684 1.00 97.06 118 LEU A CA 1
ATOM 933 C C . LEU A 1 118 ? -4.125 3.523 -8.345 1.00 97.06 118 LEU A C 1
ATOM 935 O O . LEU A 1 118 ? -4.873 4.176 -7.619 1.00 97.06 118 LEU A O 1
ATOM 939 N N . ALA A 1 119 ? -4.475 2.324 -8.819 1.00 97.19 119 ALA A N 1
ATOM 940 C CA . ALA A 1 119 ? -5.764 1.686 -8.543 1.00 97.19 119 ALA A CA 1
ATOM 941 C C . ALA A 1 119 ? -6.004 1.429 -7.041 1.00 97.19 119 ALA A C 1
ATOM 943 O O . ALA A 1 119 ? -7.156 1.367 -6.611 1.00 97.19 119 ALA A O 1
ATOM 944 N N . HIS A 1 120 ? -4.945 1.377 -6.223 1.00 96.38 120 HIS A N 1
ATOM 945 C CA . HIS A 1 120 ? -5.030 1.402 -4.758 1.00 96.38 120 HIS A CA 1
ATOM 946 C C . HIS A 1 120 ? -5.976 2.504 -4.247 1.00 96.38 120 HIS A C 1
ATOM 948 O O . HIS A 1 120 ? -6.770 2.291 -3.326 1.00 96.38 120 HIS A O 1
ATOM 954 N N . PHE A 1 121 ? -5.932 3.687 -4.867 1.00 95.75 121 PHE A N 1
ATOM 955 C CA . PHE A 1 121 ? -6.702 4.851 -4.433 1.00 95.75 121 PHE A CA 1
ATOM 956 C C . PHE A 1 121 ? -8.205 4.750 -4.730 1.00 95.75 121 PHE A C 1
ATOM 958 O O . PHE A 1 121 ? -8.975 5.520 -4.157 1.00 95.75 121 PHE A O 1
ATOM 965 N N . PHE A 1 122 ? -8.674 3.768 -5.513 1.00 97.19 122 PHE A N 1
ATOM 966 C CA . PHE A 1 122 ? -10.115 3.508 -5.656 1.00 97.19 122 PHE A CA 1
ATOM 967 C C . PHE A 1 122 ? -10.783 3.119 -4.331 1.00 97.19 122 PHE A C 1
ATOM 969 O O . PHE A 1 122 ? -11.975 3.351 -4.138 1.00 97.19 122 PHE A O 1
ATOM 976 N N . PHE A 1 123 ? -10.008 2.589 -3.385 1.00 96.38 123 PHE A N 1
ATOM 977 C CA . PHE A 1 123 ? -10.485 2.222 -2.055 1.00 96.38 123 PHE A CA 1
ATOM 978 C C . PHE A 1 123 ? -10.428 3.389 -1.056 1.00 96.38 123 PHE A C 1
ATOM 980 O O . PHE A 1 123 ? -10.967 3.272 0.046 1.00 96.38 123 PHE A O 1
ATOM 987 N N . ALA A 1 124 ? -9.823 4.527 -1.424 1.00 94.19 124 ALA A N 1
ATOM 988 C CA . ALA A 1 124 ? -9.594 5.656 -0.522 1.00 94.19 124 ALA A CA 1
ATOM 989 C C . ALA A 1 124 ? -10.877 6.230 0.115 1.00 94.19 124 ALA A C 1
ATOM 991 O O . ALA A 1 124 ? -10.850 6.483 1.322 1.00 94.19 124 ALA A O 1
ATOM 992 N N . PRO A 1 125 ? -12.017 6.384 -0.596 1.00 97.06 125 PRO A N 1
ATOM 993 C CA . PRO A 1 125 ? -13.239 6.902 0.025 1.00 97.06 125 PRO A CA 1
ATOM 994 C C . PRO A 1 125 ? -13.763 5.998 1.148 1.00 97.06 125 PRO A C 1
ATOM 996 O O . PRO A 1 125 ? -14.086 6.471 2.239 1.00 97.06 125 PRO A O 1
ATOM 999 N N . LYS A 1 126 ? -13.800 4.679 0.908 1.00 97.75 126 LYS A N 1
ATOM 1000 C CA . LYS A 1 126 ? -14.229 3.699 1.914 1.00 97.75 126 LYS A CA 1
ATOM 1001 C C . LYS A 1 126 ? -13.220 3.617 3.060 1.00 97.75 126 LYS A C 1
ATOM 1003 O O . LYS A 1 126 ? -13.644 3.582 4.213 1.00 97.75 126 LYS A O 1
ATOM 1008 N N . ALA A 1 127 ? -11.921 3.647 2.756 1.00 95.88 127 ALA A N 1
ATOM 1009 C CA . ALA A 1 127 ? -10.864 3.675 3.760 1.00 95.88 127 ALA A CA 1
ATOM 1010 C C . ALA A 1 127 ? -11.028 4.877 4.694 1.00 95.88 127 ALA A C 1
ATOM 1012 O O . ALA A 1 127 ? -11.174 4.681 5.894 1.00 95.88 127 ALA A O 1
ATOM 1013 N N . LYS A 1 128 ? -11.115 6.099 4.153 1.00 95.94 128 LYS A N 1
ATOM 1014 C CA . LYS A 1 128 ? -11.287 7.331 4.938 1.00 95.94 128 LYS A CA 1
ATOM 1015 C C . LYS A 1 128 ? -12.472 7.236 5.899 1.00 95.94 128 LYS A C 1
ATOM 1017 O O . LYS A 1 128 ? -12.294 7.457 7.090 1.00 95.94 128 LYS A O 1
ATOM 1022 N N . ARG A 1 129 ? -13.645 6.821 5.405 1.00 97.62 129 ARG A N 1
ATOM 1023 C CA . ARG A 1 129 ? -14.854 6.655 6.231 1.00 97.62 129 ARG A CA 1
ATOM 1024 C C . ARG A 1 129 ? -14.633 5.692 7.403 1.00 97.62 129 ARG A C 1
ATOM 1026 O O . ARG A 1 129 ? -15.053 5.975 8.519 1.00 97.62 129 ARG A O 1
ATOM 1033 N N . LEU A 1 130 ? -13.997 4.547 7.152 1.00 97.88 130 LEU A N 1
ATOM 1034 C CA . LEU A 1 130 ? -13.753 3.539 8.187 1.00 97.88 130 LEU A CA 1
ATOM 1035 C C . LEU A 1 130 ? -12.699 4.009 9.198 1.00 97.88 130 LEU A C 1
ATOM 1037 O O . LEU A 1 130 ? -12.893 3.830 10.394 1.00 97.88 130 LEU A O 1
ATOM 1041 N N . LEU A 1 131 ? -11.625 4.658 8.741 1.00 96.38 131 LEU A N 1
ATOM 1042 C CA . LEU A 1 131 ? -10.583 5.210 9.614 1.00 96.38 131 LEU A CA 1
ATOM 1043 C C . LEU A 1 131 ? -11.135 6.329 10.517 1.00 96.38 131 LEU A C 1
ATOM 1045 O O . LEU A 1 131 ? -10.800 6.387 11.700 1.00 96.38 131 LEU A O 1
ATOM 1049 N N . GLU A 1 132 ? -12.026 7.179 9.997 1.00 96.19 132 GLU A N 1
ATOM 1050 C CA . GLU A 1 132 ? -12.764 8.181 10.781 1.00 96.19 132 GLU A CA 1
ATOM 1051 C C . GLU A 1 132 ? -13.668 7.523 11.830 1.00 96.19 132 GLU A C 1
ATOM 1053 O O . GLU A 1 132 ? -13.666 7.924 12.991 1.00 96.19 132 GLU A O 1
ATOM 1058 N N . GLN A 1 133 ? -14.395 6.464 11.460 1.00 97.31 133 GLN A N 1
ATOM 1059 C CA . GLN A 1 133 ? -15.225 5.715 12.406 1.00 97.31 133 GLN A CA 1
ATOM 1060 C C . GLN A 1 133 ? -14.390 5.066 13.520 1.00 97.31 133 GLN A C 1
ATOM 1062 O O . GLN A 1 133 ? -14.790 5.109 14.681 1.00 97.31 133 GLN A O 1
ATOM 1067 N N . MET A 1 134 ? -13.222 4.507 13.189 1.00 97.50 134 MET A N 1
ATOM 1068 C CA . MET A 1 134 ? -12.321 3.895 14.170 1.00 97.50 134 MET A CA 1
ATOM 1069 C C . MET A 1 134 ? -11.699 4.909 15.128 1.00 97.50 134 MET A C 1
ATOM 1071 O O . MET A 1 134 ? -11.519 4.589 16.296 1.00 97.50 134 MET A O 1
ATOM 1075 N N . SER A 1 135 ? -11.355 6.105 14.641 1.00 97.19 135 SER A N 1
ATOM 1076 C CA . SER A 1 135 ? -10.681 7.158 15.419 1.00 97.19 135 SER A CA 1
ATOM 1077 C C . SER A 1 135 ? -11.640 8.093 16.165 1.00 97.19 135 SER A C 1
ATOM 1079 O O . SER A 1 135 ? -11.221 8.828 17.061 1.00 97.19 135 SER A O 1
ATOM 1081 N N . SER A 1 136 ? -12.931 8.050 15.841 1.00 96.62 136 SER A N 1
ATOM 1082 C CA . SER A 1 136 ? -13.957 8.879 16.466 1.00 96.62 136 SER A CA 1
ATOM 1083 C C . SER A 1 136 ? -14.185 8.518 17.936 1.00 96.62 136 SER A C 1
ATOM 1085 O O . SER A 1 136 ? -14.399 7.362 18.304 1.00 96.62 136 SER A O 1
ATOM 1087 N N . GLN A 1 137 ? -14.209 9.544 18.788 1.00 95.75 137 GLN A N 1
ATOM 1088 C CA . GLN A 1 137 ? -14.523 9.412 20.214 1.00 95.75 137 GLN A CA 1
ATOM 1089 C C . GLN A 1 137 ? -16.033 9.383 20.502 1.00 95.75 137 GLN A C 1
ATOM 1091 O O . GLN A 1 137 ? -16.421 9.232 21.662 1.00 95.75 137 GLN A O 1
ATOM 1096 N N . SER A 1 138 ? -16.888 9.530 19.482 1.00 96.38 138 SER A N 1
ATOM 1097 C CA . SER A 1 138 ? -18.338 9.592 19.684 1.00 96.38 138 SER A CA 1
ATOM 1098 C C . SER A 1 138 ? -18.901 8.255 20.202 1.00 96.38 138 SER A C 1
ATOM 1100 O O . SER A 1 138 ? -18.435 7.198 19.761 1.00 96.38 138 SER A O 1
ATOM 1102 N N . PRO A 1 139 ? -19.920 8.266 21.085 1.00 94.25 139 PRO A N 1
ATOM 1103 C CA . PRO A 1 139 ? -20.538 7.035 21.582 1.00 94.25 139 PRO A CA 1
ATOM 1104 C C . PRO A 1 139 ? -21.026 6.114 20.455 1.00 94.25 139 PRO A C 1
ATOM 1106 O O . PRO A 1 139 ? -20.674 4.939 20.435 1.00 94.25 139 PRO A O 1
ATOM 1109 N N . ALA A 1 140 ? -21.722 6.668 19.458 1.00 92.94 140 ALA A N 1
ATOM 1110 C CA . ALA A 1 140 ? -22.244 5.912 18.318 1.00 92.94 140 ALA A CA 1
ATOM 1111 C C . ALA A 1 140 ? -21.136 5.257 17.470 1.00 92.94 140 ALA A C 1
ATOM 1113 O O . ALA A 1 140 ? -21.279 4.128 17.004 1.00 92.94 140 ALA A O 1
ATOM 1114 N N . SER A 1 141 ? -19.998 5.938 17.276 1.00 93.25 141 SER A N 1
ATOM 1115 C CA . SER A 1 141 ? -18.858 5.342 16.565 1.00 93.25 141 SER A CA 1
ATOM 1116 C C . SER A 1 141 ? -18.227 4.205 17.368 1.00 93.25 141 SER A C 1
ATOM 1118 O O . SER A 1 141 ? -17.889 3.174 16.792 1.00 93.25 141 SER A O 1
ATOM 1120 N N . LYS A 1 142 ? -18.106 4.358 18.693 1.00 95.06 142 LYS A N 1
ATOM 1121 C CA . LYS A 1 142 ? -17.518 3.338 19.572 1.00 95.06 142 LYS A CA 1
ATOM 1122 C C . LYS A 1 142 ? -18.319 2.042 19.615 1.00 95.06 142 LYS A C 1
ATOM 1124 O O . LYS A 1 142 ? -17.729 0.982 19.773 1.00 95.06 142 LYS A O 1
ATOM 1129 N N . GLU A 1 143 ? -19.634 2.097 19.436 1.00 94.00 143 GLU A N 1
ATOM 1130 C CA . GLU A 1 143 ? -20.477 0.896 19.391 1.00 94.00 143 GLU A CA 1
ATOM 1131 C C . GLU A 1 143 ? -20.147 -0.036 18.220 1.00 94.00 143 GLU A C 1
ATOM 1133 O O . GLU A 1 143 ? -20.407 -1.232 18.313 1.00 94.00 143 GLU A O 1
ATOM 1138 N N . THR A 1 144 ? -19.566 0.499 17.143 1.00 95.44 144 THR A N 1
ATOM 1139 C CA . THR A 1 144 ? -19.360 -0.216 15.873 1.00 95.44 144 THR A CA 1
ATOM 1140 C C . THR A 1 144 ? -17.931 -0.101 15.325 1.00 95.44 144 THR A C 1
ATOM 1142 O O . THR A 1 144 ? -17.670 -0.437 14.168 1.00 95.44 144 THR A O 1
ATOM 1145 N N . ASN A 1 145 ? -16.981 0.418 16.112 1.00 96.81 145 ASN A N 1
ATOM 1146 C CA . ASN A 1 145 ? -15.626 0.693 15.624 1.00 96.81 145 ASN A CA 1
ATOM 1147 C C . ASN A 1 145 ? -14.795 -0.580 15.392 1.00 96.81 145 ASN A C 1
ATOM 1149 O O . ASN A 1 145 ? -13.986 -0.599 14.470 1.00 96.81 145 ASN A O 1
ATOM 1153 N N . ILE A 1 146 ? -15.026 -1.656 16.146 1.00 97.06 146 ILE A N 1
ATOM 1154 C CA . ILE A 1 146 ? -14.383 -2.961 15.916 1.00 97.06 146 ILE A CA 1
ATOM 1155 C C . ILE A 1 146 ? -14.912 -3.595 14.624 1.00 97.06 146 ILE A C 1
ATOM 1157 O O . ILE A 1 146 ? -14.147 -4.113 13.812 1.00 97.06 146 ILE A O 1
ATOM 1161 N N . GLU A 1 147 ? -16.210 -3.473 14.358 1.00 96.44 147 GLU A N 1
ATOM 1162 C CA . GLU A 1 147 ? -16.812 -3.882 13.091 1.00 96.44 147 GLU A CA 1
ATOM 1163 C C . GLU A 1 147 ? -16.251 -3.060 11.922 1.00 96.44 147 GLU A C 1
ATOM 1165 O O . GLU A 1 147 ? -16.049 -3.596 10.830 1.00 96.44 147 GLU A O 1
ATOM 1170 N N . ALA A 1 148 ? -15.946 -1.777 12.144 1.00 98.06 148 ALA A N 1
ATOM 1171 C CA . ALA A 1 148 ? -15.254 -0.952 11.162 1.00 98.06 148 ALA A CA 1
ATOM 1172 C C . ALA A 1 148 ? -13.834 -1.468 10.879 1.00 98.06 148 ALA A C 1
ATOM 1174 O O . ALA A 1 148 ? -13.448 -1.501 9.708 1.00 98.06 148 ALA A O 1
ATOM 1175 N N . VAL A 1 149 ? -13.084 -1.919 11.899 1.00 98.06 149 VAL A N 1
ATOM 1176 C CA . VAL A 1 149 ? -11.774 -2.577 11.710 1.00 98.06 149 VAL A CA 1
ATOM 1177 C C . VAL A 1 149 ? -11.922 -3.806 10.820 1.00 98.06 149 VAL A C 1
ATOM 1179 O O . VAL A 1 149 ? -11.203 -3.927 9.832 1.00 98.06 149 VAL A O 1
ATOM 1182 N N . ASN A 1 150 ? -12.900 -4.672 11.093 1.00 97.81 150 ASN A N 1
ATOM 1183 C CA . ASN A 1 150 ? -13.141 -5.861 10.272 1.00 97.81 150 ASN A CA 1
ATOM 1184 C C . ASN A 1 150 ? -13.483 -5.504 8.811 1.00 97.81 150 ASN A C 1
ATOM 1186 O O . ASN A 1 150 ? -12.919 -6.059 7.869 1.00 97.81 150 ASN A O 1
ATOM 1190 N N . GLN A 1 151 ? -14.366 -4.523 8.594 1.00 98.38 151 GLN A N 1
ATOM 1191 C CA . GLN A 1 151 ? -14.696 -4.047 7.243 1.00 98.38 151 GLN A CA 1
ATOM 1192 C C . GLN A 1 151 ? -13.485 -3.454 6.517 1.00 98.38 151 GLN A C 1
ATOM 1194 O O . GLN A 1 151 ? -13.379 -3.563 5.289 1.00 98.38 151 GLN A O 1
ATOM 1199 N N . TRP A 1 152 ? -12.598 -2.794 7.260 1.00 98.44 152 TRP A N 1
ATOM 1200 C CA . TRP A 1 152 ? -11.367 -2.243 6.721 1.00 98.44 152 TRP A CA 1
ATOM 1201 C C . TRP A 1 152 ? -10.388 -3.354 6.363 1.00 98.44 152 TRP A C 1
ATOM 1203 O O . TRP A 1 152 ? -9.905 -3.336 5.242 1.00 98.44 152 TRP A O 1
ATOM 1213 N N . LEU A 1 153 ? -10.191 -4.360 7.223 1.00 98.38 153 LEU A N 1
ATOM 1214 C CA . LEU A 1 153 ? -9.354 -5.536 6.953 1.00 98.38 153 LEU A CA 1
ATOM 1215 C C . LEU A 1 153 ? -9.793 -6.274 5.687 1.00 98.38 153 LEU A C 1
ATOM 1217 O O . LEU A 1 153 ? -8.969 -6.561 4.823 1.00 98.38 153 LEU A O 1
ATOM 1221 N N . GLN A 1 154 ? -11.096 -6.520 5.526 1.00 98.19 154 GLN A N 1
ATOM 1222 C CA . GLN A 1 154 ? -11.633 -7.162 4.321 1.00 98.19 154 GLN A CA 1
ATOM 1223 C C . GLN A 1 154 ? -11.331 -6.348 3.057 1.00 98.19 154 GLN A C 1
ATOM 1225 O O . GLN A 1 154 ? -10.866 -6.880 2.050 1.00 98.19 154 GLN A O 1
ATOM 1230 N N . MET A 1 155 ? -11.583 -5.039 3.105 1.00 98.25 155 MET A N 1
ATOM 1231 C CA . MET A 1 155 ? -11.291 -4.136 1.993 1.00 98.25 155 MET A CA 1
ATOM 1232 C C . MET A 1 155 ? -9.784 -4.047 1.714 1.00 98.25 155 MET A C 1
ATOM 1234 O O . MET A 1 155 ? -9.385 -4.049 0.554 1.00 98.25 155 MET A O 1
ATOM 1238 N N . HIS A 1 156 ? -8.969 -3.957 2.762 1.00 97.31 156 HIS A N 1
ATOM 1239 C CA . HIS A 1 156 ? -7.514 -3.862 2.723 1.00 97.31 156 HIS A CA 1
ATOM 1240 C C . HIS A 1 156 ? -6.906 -5.102 2.078 1.00 97.31 156 HIS A C 1
ATOM 1242 O O . HIS A 1 156 ? -6.125 -4.975 1.142 1.00 97.31 156 HIS A O 1
ATOM 1248 N N . TYR A 1 157 ? -7.358 -6.290 2.483 1.00 97.81 157 TYR A N 1
ATOM 1249 C CA . TYR A 1 157 ? -6.966 -7.552 1.865 1.00 97.81 157 TYR A CA 1
ATOM 1250 C C . TYR A 1 157 ? -7.302 -7.580 0.370 1.00 97.81 157 TYR A C 1
ATOM 1252 O O . TYR A 1 157 ? -6.427 -7.838 -0.456 1.00 97.81 157 TYR A O 1
ATOM 1260 N N . ILE A 1 158 ? -8.547 -7.249 0.002 1.00 98.25 158 ILE A N 1
ATOM 1261 C CA . ILE A 1 158 ? -8.967 -7.199 -1.406 1.00 98.25 158 ILE A CA 1
ATOM 1262 C C . ILE A 1 158 ? -8.093 -6.215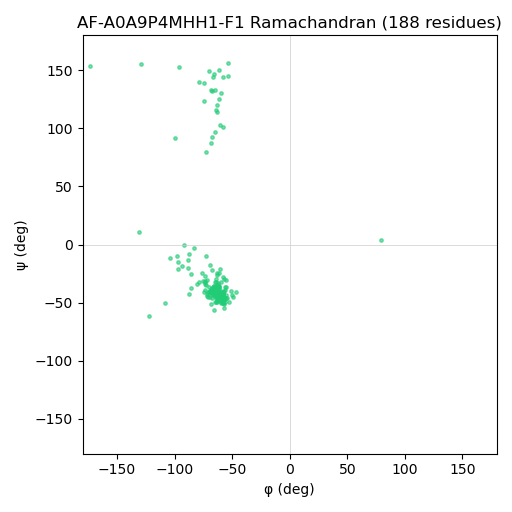 -2.186 1.00 98.25 158 ILE A C 1
ATOM 1264 O O . ILE A 1 158 ? -7.562 -6.577 -3.233 1.00 98.25 158 ILE A O 1
ATOM 1268 N N . ARG A 1 159 ? -7.906 -4.994 -1.672 1.00 97.44 159 ARG A N 1
ATOM 1269 C CA . ARG A 1 159 ? -7.058 -3.963 -2.282 1.00 97.44 159 ARG A CA 1
ATOM 1270 C C . ARG A 1 159 ? -5.638 -4.477 -2.501 1.00 97.44 159 ARG A C 1
ATOM 1272 O O . ARG A 1 159 ? -5.109 -4.317 -3.598 1.00 97.44 159 ARG A O 1
ATOM 1279 N N . SER A 1 160 ? -5.043 -5.133 -1.511 1.00 97.69 160 SER A N 1
ATOM 1280 C CA . SER A 1 160 ? -3.692 -5.669 -1.648 1.00 97.69 160 SER A CA 1
ATOM 1281 C C . SER A 1 160 ? -3.603 -6.777 -2.690 1.00 97.69 160 SER A C 1
ATOM 1283 O O . SER A 1 160 ? -2.651 -6.798 -3.465 1.00 97.69 160 SER A O 1
ATOM 1285 N N . VAL A 1 161 ? -4.622 -7.629 -2.804 1.00 98.19 161 VAL A N 1
ATOM 1286 C CA . VAL A 1 161 ? -4.671 -8.683 -3.829 1.00 98.19 161 VAL A CA 1
ATOM 1287 C C . VAL A 1 161 ? -4.876 -8.129 -5.242 1.00 98.19 161 VAL A C 1
ATOM 1289 O O . VAL A 1 161 ? -4.247 -8.623 -6.174 1.00 98.19 161 VAL A O 1
ATOM 1292 N N . VAL A 1 162 ? -5.735 -7.122 -5.432 1.00 98.12 162 VAL A N 1
ATOM 1293 C CA . VAL A 1 162 ? -6.117 -6.650 -6.781 1.00 98.12 162 VAL A CA 1
ATOM 1294 C C . VAL A 1 162 ? -5.328 -5.437 -7.278 1.00 98.12 162 VAL A C 1
ATOM 1296 O O . VAL A 1 162 ? -5.363 -5.145 -8.472 1.00 98.12 162 VAL A O 1
ATOM 1299 N N . ALA A 1 163 ? -4.624 -4.730 -6.393 1.00 97.69 163 ALA A N 1
ATOM 1300 C CA . ALA A 1 163 ? -3.831 -3.550 -6.730 1.00 97.69 163 ALA A CA 1
ATOM 1301 C C . ALA A 1 163 ? -2.360 -3.720 -6.326 1.00 97.69 163 ALA A C 1
ATOM 1303 O O . ALA A 1 163 ? -1.487 -3.745 -7.194 1.00 97.69 163 ALA A O 1
ATOM 1304 N N . ASP A 1 164 ? -2.070 -3.899 -5.034 1.00 97.69 164 ASP A N 1
ATOM 1305 C CA . ASP A 1 164 ? -0.691 -3.812 -4.528 1.00 97.69 164 ASP A CA 1
ATOM 1306 C C . ASP A 1 164 ? 0.196 -4.982 -5.009 1.00 97.69 164 ASP A C 1
ATOM 1308 O O . ASP A 1 164 ? 1.314 -4.768 -5.486 1.00 97.69 164 ASP A O 1
ATOM 1312 N N . ILE A 1 165 ? -0.306 -6.224 -4.954 1.00 98.38 165 ILE A N 1
ATOM 1313 C CA . ILE A 1 165 ? 0.411 -7.420 -5.427 1.00 98.38 165 ILE A CA 1
ATOM 1314 C C . ILE A 1 165 ? 0.634 -7.368 -6.952 1.00 98.38 165 ILE A C 1
ATOM 1316 O O . ILE A 1 165 ? 1.778 -7.543 -7.385 1.00 98.38 165 ILE A O 1
ATOM 1320 N N . PRO A 1 166 ? -0.380 -7.085 -7.796 1.00 98.50 166 PRO A N 1
ATOM 1321 C CA . PRO A 1 166 ? -0.173 -6.898 -9.230 1.00 98.50 166 PRO A CA 1
ATOM 1322 C C . PRO A 1 166 ? 0.835 -5.795 -9.560 1.00 98.50 166 PRO A C 1
ATOM 1324 O O . PRO A 1 166 ? 1.669 -5.988 -10.450 1.00 98.50 166 PRO A O 1
ATOM 1327 N N . ALA A 1 167 ? 0.808 -4.671 -8.833 1.00 98.31 167 ALA A N 1
ATOM 1328 C CA . ALA A 1 167 ? 1.785 -3.599 -9.000 1.00 98.31 167 ALA A CA 1
ATOM 1329 C C . ALA A 1 167 ? 3.212 -4.100 -8.741 1.00 98.31 167 ALA A C 1
ATOM 1331 O O . ALA A 1 167 ? 4.085 -3.951 -9.601 1.00 98.31 167 ALA A O 1
ATOM 1332 N N . PHE A 1 168 ? 3.428 -4.774 -7.608 1.00 98.50 168 PHE A N 1
ATOM 1333 C CA . PHE A 1 168 ? 4.712 -5.375 -7.254 1.00 98.50 168 PHE A CA 1
ATOM 1334 C C . PHE A 1 168 ? 5.208 -6.358 -8.318 1.00 98.50 168 PHE A C 1
ATOM 1336 O O . PHE A 1 168 ? 6.346 -6.244 -8.775 1.00 98.50 168 PHE A O 1
ATOM 1343 N N . VAL A 1 169 ? 4.357 -7.288 -8.765 1.00 98.38 169 VAL A N 1
ATOM 1344 C CA . VAL A 1 169 ? 4.719 -8.281 -9.791 1.00 98.38 169 VAL A CA 1
ATOM 1345 C C . VAL A 1 169 ? 5.122 -7.593 -11.097 1.00 98.38 169 VAL A C 1
ATOM 1347 O O . VAL A 1 169 ? 6.118 -7.975 -11.722 1.00 98.38 169 VAL A O 1
ATOM 1350 N N . CYS A 1 170 ? 4.397 -6.545 -11.496 1.00 97.81 170 CYS A N 1
ATOM 1351 C CA . CYS A 1 170 ? 4.739 -5.758 -12.675 1.00 97.81 170 CYS A CA 1
ATOM 1352 C C . CYS A 1 170 ? 6.104 -5.078 -12.526 1.00 97.81 170 CYS A C 1
ATOM 1354 O O . CYS A 1 170 ? 6.941 -5.182 -13.425 1.00 97.81 170 CYS A O 1
ATOM 1356 N N . PHE A 1 171 ? 6.365 -4.426 -11.392 1.00 98.00 171 PHE A N 1
ATOM 1357 C CA . PHE A 1 171 ? 7.641 -3.755 -11.147 1.00 98.00 171 PHE A CA 1
ATOM 1358 C C . PHE A 1 171 ? 8.814 -4.725 -11.024 1.00 98.00 171 PHE A C 1
ATOM 1360 O O . PHE A 1 171 ? 9.893 -4.432 -11.541 1.00 98.00 171 PHE A O 1
ATOM 1367 N N . LEU A 1 172 ? 8.608 -5.900 -10.426 1.00 97.19 172 LEU A N 1
ATOM 1368 C CA . LEU A 1 172 ? 9.608 -6.963 -10.369 1.00 97.19 172 LEU A CA 1
ATOM 1369 C C . LEU A 1 172 ? 9.992 -7.406 -11.781 1.00 97.19 172 LEU A C 1
ATOM 1371 O O . LEU A 1 172 ? 11.172 -7.437 -12.137 1.00 97.19 172 LEU A O 1
ATOM 1375 N N . ARG A 1 173 ? 8.991 -7.677 -12.625 1.00 95.50 173 ARG A N 1
ATOM 1376 C CA . ARG A 1 173 ? 9.221 -8.060 -14.019 1.00 95.50 173 ARG A CA 1
ATOM 1377 C C . ARG A 1 173 ? 9.909 -6.953 -14.816 1.00 95.50 173 ARG A C 1
ATOM 1379 O O . ARG A 1 173 ? 10.841 -7.243 -15.565 1.00 95.50 173 ARG A O 1
ATOM 1386 N N . ALA A 1 174 ? 9.493 -5.700 -14.637 1.00 94.19 174 ALA A N 1
ATOM 1387 C CA . ALA A 1 174 ? 10.124 -4.549 -15.274 1.00 94.19 174 ALA A CA 1
ATOM 1388 C C . ALA A 1 174 ? 11.609 -4.442 -14.900 1.00 94.19 174 ALA A C 1
ATOM 1390 O O . ALA A 1 174 ? 12.458 -4.329 -15.785 1.00 94.19 174 ALA A O 1
ATOM 1391 N N . ALA A 1 175 ? 11.923 -4.546 -13.605 1.00 93.75 175 ALA A N 1
ATOM 1392 C CA . ALA A 1 175 ? 13.281 -4.458 -13.080 1.00 93.75 175 ALA A CA 1
ATOM 1393 C C . ALA A 1 175 ? 14.182 -5.583 -13.609 1.00 93.75 175 ALA A C 1
ATOM 1395 O O . ALA A 1 175 ? 15.308 -5.308 -14.029 1.00 93.75 175 ALA A O 1
ATOM 1396 N N . MET A 1 176 ? 13.685 -6.825 -13.657 1.00 92.62 176 MET A N 1
ATOM 1397 C CA . MET A 1 176 ? 14.430 -7.958 -14.221 1.00 92.62 176 MET A CA 1
ATOM 1398 C C . MET A 1 176 ? 14.780 -7.729 -15.696 1.00 92.62 176 MET A C 1
ATOM 1400 O O . MET A 1 176 ? 15.933 -7.887 -16.090 1.00 92.62 176 MET A O 1
ATOM 1404 N N . ILE A 1 177 ? 13.811 -7.296 -16.510 1.00 90.62 177 ILE A N 1
ATOM 1405 C CA . ILE A 1 177 ? 14.028 -7.058 -17.945 1.00 90.62 177 ILE A CA 1
ATOM 1406 C C . ILE A 1 177 ? 14.962 -5.860 -18.171 1.00 90.62 177 ILE A C 1
ATOM 1408 O O . ILE A 1 177 ? 15.865 -5.934 -19.002 1.00 90.62 177 ILE A O 1
ATOM 1412 N N . ALA A 1 178 ? 14.780 -4.767 -17.424 1.00 87.44 178 ALA A N 1
ATOM 1413 C CA . ALA A 1 178 ? 15.587 -3.549 -17.549 1.00 87.44 178 ALA A CA 1
ATOM 1414 C C . ALA A 1 178 ? 17.041 -3.713 -17.063 1.00 87.44 178 ALA A C 1
ATOM 1416 O O . ALA A 1 178 ? 17.899 -2.879 -17.388 1.00 87.44 178 ALA A O 1
ATOM 1417 N N . SER A 1 179 ? 17.304 -4.760 -16.274 1.00 84.56 179 SER A N 1
ATOM 1418 C CA . SER A 1 179 ? 18.621 -5.083 -15.708 1.00 84.56 179 SER A CA 1
ATOM 1419 C C . SER A 1 179 ? 19.316 -6.250 -16.417 1.00 84.56 179 SER A C 1
ATOM 1421 O O . SER A 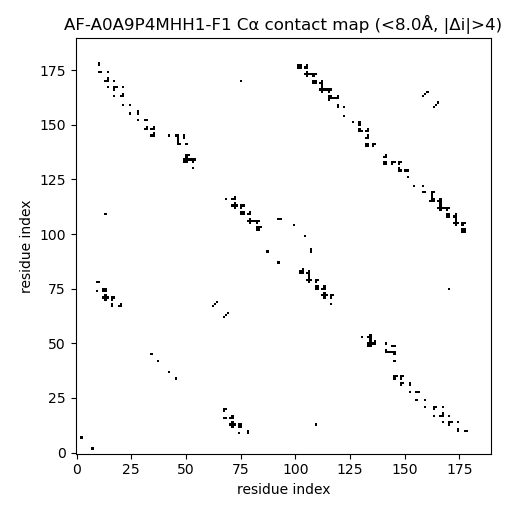1 179 ? 20.511 -6.461 -16.210 1.00 84.56 179 SER A O 1
ATOM 1423 N N . ALA A 1 180 ? 18.608 -6.993 -17.273 1.00 81.25 180 ALA A N 1
ATOM 1424 C CA . ALA A 1 180 ? 19.194 -8.073 -18.055 1.00 81.25 180 ALA A CA 1
ATOM 1425 C C . ALA A 1 180 ? 20.255 -7.523 -19.029 1.00 81.25 180 ALA A C 1
ATOM 1427 O O . ALA A 1 180 ? 19.962 -6.692 -19.893 1.00 81.25 180 ALA A O 1
ATOM 1428 N N . ARG A 1 181 ? 21.506 -7.989 -18.904 1.00 60.09 181 ARG A N 1
ATOM 1429 C CA . ARG A 1 181 ? 22.555 -7.712 -19.898 1.00 60.09 181 ARG A CA 1
ATOM 1430 C C . ARG A 1 181 ? 22.300 -8.556 -21.152 1.00 60.09 181 ARG A C 1
ATOM 1432 O O . ARG A 1 181 ? 21.986 -9.737 -21.011 1.00 60.09 181 ARG A O 1
ATOM 1439 N N . PRO A 1 182 ? 22.474 -8.009 -22.368 1.00 55.66 182 PRO A N 1
ATOM 1440 C CA . PRO A 1 182 ? 22.472 -8.836 -23.566 1.00 55.66 182 PRO A CA 1
ATOM 1441 C C . PRO A 1 182 ? 23.631 -9.839 -23.482 1.00 55.66 182 PRO A C 1
ATOM 1443 O O . PRO A 1 182 ? 24.782 -9.450 -23.269 1.00 55.66 182 PRO A O 1
ATOM 1446 N N . LEU A 1 183 ? 23.324 -11.131 -23.624 1.00 45.38 183 LEU A N 1
ATOM 1447 C CA . LEU A 1 183 ? 24.324 -12.181 -23.801 1.00 45.38 183 LEU A CA 1
ATOM 1448 C C . LEU A 1 183 ? 25.019 -11.936 -25.145 1.00 45.38 183 LEU A C 1
ATOM 1450 O O . LEU A 1 183 ? 24.511 -12.315 -26.196 1.00 45.38 183 LEU A O 1
ATOM 1454 N N . ASN A 1 184 ? 26.176 -11.277 -25.116 1.00 43.97 184 ASN A N 1
ATOM 1455 C CA . ASN A 1 184 ? 27.079 -11.235 -26.260 1.00 43.97 184 ASN A CA 1
ATOM 1456 C C . ASN A 1 184 ? 27.739 -12.611 -26.396 1.00 43.97 184 ASN A C 1
ATOM 1458 O O . ASN A 1 184 ? 28.882 -12.804 -25.984 1.00 43.97 184 ASN A O 1
ATOM 1462 N N . LEU A 1 185 ? 27.020 -13.572 -26.975 1.00 46.06 185 LEU A N 1
ATOM 1463 C CA . LEU A 1 185 ? 27.656 -14.730 -27.586 1.00 46.06 185 LEU A CA 1
ATOM 1464 C C . LEU A 1 185 ? 28.391 -14.210 -28.823 1.00 46.06 185 LEU A C 1
ATOM 1466 O O . LEU A 1 185 ? 27.838 -14.150 -29.918 1.00 46.06 185 LEU A O 1
ATOM 1470 N N . LYS A 1 186 ? 29.642 -13.774 -28.638 1.00 44.44 186 LYS A N 1
ATOM 1471 C CA . LYS A 1 186 ? 30.581 -13.733 -29.755 1.00 44.44 186 LYS A CA 1
ATOM 1472 C C . LYS A 1 186 ? 30.702 -15.177 -30.223 1.00 44.44 186 LYS A C 1
ATOM 1474 O O . LYS A 1 186 ? 31.353 -15.979 -29.560 1.00 44.44 186 LYS A O 1
ATOM 1479 N N . VAL A 1 187 ? 30.037 -15.505 -31.328 1.00 51.03 187 VAL A N 1
ATOM 1480 C CA . VAL A 1 187 ? 30.390 -16.675 -32.124 1.00 51.03 187 VAL A CA 1
ATOM 1481 C C . VAL A 1 187 ? 31.842 -16.441 -32.519 1.00 51.03 187 VAL A C 1
ATOM 1483 O O . VAL A 1 187 ? 32.143 -15.577 -33.341 1.00 51.03 187 VAL A O 1
ATOM 1486 N N . VAL A 1 188 ? 32.748 -17.114 -31.816 1.00 48.72 188 VAL A N 1
ATOM 1487 C CA . VAL A 1 188 ? 34.146 -17.222 -32.212 1.00 48.72 188 VAL A CA 1
ATOM 1488 C C . VAL A 1 188 ? 34.111 -18.059 -33.481 1.00 48.72 188 VAL A C 1
ATOM 1490 O O . VAL A 1 188 ? 34.012 -19.279 -33.423 1.00 48.72 188 VAL A O 1
ATOM 1493 N N . GLY A 1 189 ? 34.040 -17.374 -34.621 1.00 56.81 189 GLY A N 1
ATOM 1494 C CA . GLY A 1 189 ? 34.230 -17.986 -35.925 1.00 56.81 189 GLY A CA 1
ATOM 1495 C C . GLY A 1 189 ? 35.663 -18.496 -36.014 1.00 56.81 189 GLY A C 1
ATOM 1496 O O . GLY A 1 189 ? 36.599 -17.701 -35.918 1.00 56.81 189 GLY A O 1
ATOM 1497 N N . SER A 1 190 ? 35.785 -19.816 -36.123 1.00 47.41 190 SER A N 1
ATOM 1498 C CA . SER A 1 190 ? 36.959 -20.565 -36.577 1.00 47.41 190 SER A CA 1
ATOM 1499 C C . SER A 1 190 ? 36.922 -20.736 -38.085 1.00 47.41 190 SER A C 1
ATOM 1501 O O . SER A 1 190 ? 35.821 -21.092 -38.568 1.00 47.41 190 SER A O 1
#

Organism: NCBI:txid1168546

Radius of gyration: 21.71 Å; Cα contacts (8 Å, |Δi|>4): 192; chains: 1; bounding box: 59×31×64 Å

Foldseek 3Di:
DDDDPVVLCLLCFLLVLLVVVLVVLVVLLVVLVVLQPDDPVCVLVSLQCQLVVLVVVVVVCVVCVVDSLCRSLVSLQVLLVVLDDPPDDPVNLVPDDDDDALSSVLSVLSNQLSVLSVVLCVCVVLLVVLSCLRNDNDPVSSVCNSVSSVVNSVSSVVSCVRRSVSSNVSSVSSSCSVPDDPPPPPPPDD

Nearest PDB structures (foldseek):
  8dt0-assembly2_B  TM=3.366E-01  e=5.574E-01  synthetic construct
  5vju-assembly1_A  TM=2.955E-01  e=6.397E+00  synthetic construct
  5l7i-assembly2_B  TM=2.231E-01  e=5.824E+00  Homo sapiens

pLDDT: mean 88.53, std 13.81, range [43.97, 98.5]

Secondary structure (DSSP, 8-state):
-PPPHHHHHHHHHHHHHHHHHHHHHHHHHHHHHHHHSS-HHHHHHHHHHHHHHHHHHHHHHHHIIIIITHHHHHHHHHHHHHHSPTT--HHHHHH------HHHHHHHHHHHHHHHHHHGGGGHHHHHHHHHHHH--SHHHHTSHHHHHHHHHHHHHHHIIIIIHHHHHHHHHHHHHHHPPP--------

Solvent-accessible surface area (backbone atoms only — not comparable to full-atom values): 10019 Å² total; per-residue (Å²): 130,85,79,53,70,69,60,57,48,50,55,42,42,22,30,54,34,33,48,53,50,50,51,50,54,53,50,48,52,59,64,52,47,58,66,64,72,54,58,76,88,50,46,69,58,47,35,68,48,43,17,60,52,40,47,59,48,47,70,58,49,46,57,46,57,70,48,45,58,51,44,21,29,55,38,13,44,51,45,17,67,71,35,44,62,90,91,66,46,73,68,59,65,74,71,58,87,68,97,62,60,57,49,49,51,18,14,50,25,17,42,53,12,20,51,25,45,52,52,47,57,76,49,44,69,63,48,52,55,34,54,48,36,30,35,35,84,47,72,77,32,31,78,46,19,52,60,30,48,48,57,44,51,55,51,50,52,51,42,38,62,73,9,48,49,53,14,32,55,24,21,47,53,14,35,52,45,67,64,57,72,81,82,79,74,75,77,80,82,126

Sequence (190 aa):
MAESIGLQLLKLMPLISSTVNLQFASDEIQFFSAWTEMPQDQTAKARQILPWWMSSYLNRALYQVLIGLPLPIATGVAQYIRLRPAGSSVFRDLLLYGPRGSQQTASRWYLAGSFFALAHFFFAPKAKRLLEQMSSQSPASKETNIEAVNQWLQMHYIRSVVADIPAFVCFLRAAMIASARPLNLKVVGS